Protein 6HNM (pdb70)

Foldseek 3Di:
DLQVLVQQCQVCLQVVPVVSLPVAADQAAWEQEAQVLADPVRGGRRTDGSVSVVVSSVVVCVQFVFKGKAWDDWDDDPQKIKTWIWIWHAHPNFTFIKIKIKMFGGDPNHTRYMYIDIPVVRRVVRVD/DLLQVLVVQCQVCLQVVPPVSLPVAADQAAWEQEAQVLADDVGHGRRTDGSVSVVVSSVVVCVQFVNWGKDWDDWDDDPQKIKTKIWIWGDRVNQIFIKIKIKMFGGDPNHTRYMYMDIPVVRRVVSVD

Sequence (257 aa):
QPSDTIAGLYEAFNSGDLETLRELIAPDAVIHLPGTAGDAEHPPGTPRDREGWLGVWQFTQAFFPDMTATVQDIVQTGDLVATRCVARGTHSGRPFEMTMLNMSRVRDGRIVEHWTISDNVTMLAQLGHQPSDTIAGLYEAFNSGDLETLRELIAPDAVIHLPGTAGDAEHPPGTPRDREGWLGVWQFTQAFFPDMTATVQDIVQTGDLVATRCVARGTHSGRPFEMTMLNMSRVRDGRIVEHWTISDNVTMLAQLG

B-factor: mean 57.28, std 14.54, range [35.57, 117.28]

Structure (mmCIF, N/CA/C/O backbone):
data_6HNM
#
_entry.id   6HNM
#
_cell.length_a   152.686
_cell.length_b   152.686
_cell.length_c   152.686
_cell.angle_alpha   90.00
_cell.angle_beta   90.00
_cell.angle_gamma   90.00
#
_symmetry.space_group_name_H-M   'F 2 3'
#
loop_
_entity.id
_entity.type
_entity.pdbx_description
1 polymer 'putative polyketide cyclase IdmH'
2 water water
#
loop_
_atom_site.group_PDB
_atom_site.id
_atom_site.type_symbol
_atom_site.label_atom_id
_atom_site.label_alt_id
_atom_site.label_comp_id
_atom_site.label_asym_id
_atom_site.label_entity_id
_atom_site.label_seq_id
_atom_site.pdbx_PDB_ins_code
_atom_site.Cartn_x
_atom_site.Cartn_y
_atom_site.Cartn_z
_atom_site.occupancy
_atom_site.B_iso_or_equiv
_atom_site.auth_seq_id
_atom_site.auth_comp_id
_atom_site.auth_asym_id
_atom_site.auth_atom_id
_atom_site.pdbx_PDB_model_num
ATOM 1 N N . GLN A 1 7 ? 5.822 56.571 -3.219 1.00 72.70 7 GLN A N 1
ATOM 2 C CA . GLN A 1 7 ? 5.491 56.191 -1.805 1.00 73.40 7 GLN A CA 1
ATOM 3 C C . GLN A 1 7 ? 6.528 55.236 -1.166 1.00 69.91 7 GLN A C 1
ATOM 4 O O . GLN A 1 7 ? 7.240 54.509 -1.877 1.00 73.03 7 GLN A O 1
ATOM 6 N N . PRO A 1 8 ? 6.603 55.212 0.183 1.00 69.88 8 PRO A N 1
ATOM 7 C CA . PRO A 1 8 ? 7.547 54.291 0.834 1.00 67.66 8 PRO A CA 1
ATOM 8 C C . PRO A 1 8 ? 7.346 52.829 0.425 1.00 60.64 8 PRO A C 1
ATOM 9 O O . PRO A 1 8 ? 8.316 52.134 0.189 1.00 61.50 8 PRO A O 1
ATOM 13 N N . SER A 1 9 ? 6.092 52.395 0.326 1.00 65.40 9 SER A N 1
ATOM 14 C CA . SER A 1 9 ? 5.745 51.071 -0.214 1.00 66.45 9 SER A CA 1
ATOM 15 C C . SER A 1 9 ? 6.334 50.783 -1.582 1.00 64.43 9 SER A C 1
ATOM 16 O O . SER A 1 9 ? 6.765 49.659 -1.833 1.00 60.92 9 SER A O 1
ATOM 19 N N . ASP A 1 10 ? 6.337 51.789 -2.460 1.00 67.16 10 ASP A N 1
ATOM 20 C CA . ASP A 1 10 ? 6.932 51.646 -3.800 1.00 69.52 10 ASP A CA 1
ATOM 21 C C . ASP A 1 10 ? 8.447 51.463 -3.728 1.00 63.48 10 ASP A C 1
ATOM 22 O O . ASP A 1 10 ? 9.008 50.657 -4.467 1.00 66.40 10 ASP A O 1
ATOM 27 N N . THR A 1 11 ? 9.098 52.212 -2.838 1.00 64.04 11 THR A N 1
ATOM 28 C CA . THR A 1 11 ? 10.539 52.089 -2.635 1.00 63.14 11 THR A CA 1
ATOM 29 C C . THR A 1 11 ? 10.934 50.652 -2.262 1.00 58.56 11 THR A C 1
ATOM 30 O O . THR A 1 11 ? 11.892 50.102 -2.817 1.00 53.88 11 THR A O 1
ATOM 34 N N . ILE A 1 12 ? 10.174 50.055 -1.343 1.00 56.95 12 ILE A N 1
ATOM 35 C CA . ILE A 1 12 ? 10.496 48.730 -0.827 1.00 57.75 12 ILE A CA 1
ATOM 36 C C . ILE A 1 12 ? 10.199 47.661 -1.874 1.00 57.14 12 ILE A C 1
ATOM 37 O O . ILE A 1 12 ? 10.976 46.715 -2.029 1.00 56.95 12 ILE A O 1
ATOM 42 N N . ALA A 1 13 ? 9.100 47.823 -2.607 1.00 60.26 13 ALA A N 1
ATOM 43 C CA . ALA A 1 13 ? 8.802 46.935 -3.739 1.00 56.48 13 ALA A CA 1
ATOM 44 C C . ALA A 1 13 ? 9.923 46.998 -4.770 1.00 53.30 13 ALA A C 1
ATOM 45 O O . ALA A 1 13 ? 10.399 45.964 -5.236 1.00 51.97 13 ALA A O 1
ATOM 47 N N . GLY A 1 14 ? 10.360 48.218 -5.090 1.00 56.27 14 GLY A N 1
ATOM 48 C CA . GLY A 1 14 ? 11.517 48.431 -5.965 1.00 58.55 14 GLY A CA 1
ATOM 49 C C . GLY A 1 14 ? 12.809 47.779 -5.496 1.00 60.28 14 GLY A C 1
ATOM 50 O O . GLY A 1 14 ? 13.588 47.284 -6.305 1.00 58.51 14 GLY A O 1
ATOM 51 N N . LEU A 1 15 ? 13.042 47.792 -4.183 1.00 62.23 15 LEU A N 1
ATOM 52 C CA . LEU A 1 15 ? 14.243 47.185 -3.587 1.00 56.87 15 LEU A CA 1
ATOM 53 C C . LEU A 1 15 ? 14.341 45.694 -3.851 1.00 54.21 15 LEU A C 1
ATOM 54 O O . LEU A 1 15 ? 15.390 45.195 -4.266 1.00 51.56 15 LEU A O 1
ATOM 59 N N . TYR A 1 16 ? 13.261 44.973 -3.567 1.00 54.93 16 TYR A N 1
ATOM 60 C CA . TYR A 1 16 ? 13.273 43.517 -3.726 1.00 56.50 16 TYR A CA 1
ATOM 61 C C . TYR A 1 16 ? 13.336 43.100 -5.189 1.00 57.47 16 TYR A C 1
ATOM 62 O O . TYR A 1 16 ? 14.020 42.125 -5.512 1.00 57.67 16 TYR A O 1
ATOM 71 N N . GLU A 1 17 ? 12.702 43.867 -6.073 1.00 55.89 17 GLU A N 1
ATOM 72 C CA . GLU A 1 17 ? 12.865 43.663 -7.524 1.00 59.29 17 GLU A CA 1
ATOM 73 C C . GLU A 1 17 ? 14.318 43.866 -7.946 1.00 54.29 17 GLU A C 1
ATOM 74 O O . GLU A 1 17 ? 14.863 43.077 -8.724 1.00 54.43 17 GLU A O 1
ATOM 76 N N . ALA A 1 18 ? 14.946 44.915 -7.415 1.00 54.55 18 ALA A N 1
ATOM 77 C CA . ALA A 1 18 ? 16.341 45.220 -7.746 1.00 54.42 18 ALA A CA 1
ATOM 78 C C . ALA A 1 18 ? 17.314 44.149 -7.236 1.00 54.17 18 ALA A C 1
ATOM 79 O O . ALA A 1 18 ? 18.271 43.803 -7.936 1.00 50.70 18 ALA A O 1
ATOM 81 N N . PHE A 1 19 ? 17.079 43.642 -6.022 1.00 54.41 19 PHE A N 1
ATOM 82 C CA . PHE A 1 19 ? 17.831 42.477 -5.509 1.00 55.37 19 PHE A CA 1
ATOM 83 C C . PHE A 1 19 ? 17.650 41.252 -6.413 1.00 53.38 19 PHE A C 1
ATOM 84 O O . PHE A 1 19 ? 18.637 40.593 -6.750 1.00 56.53 19 PHE A O 1
ATOM 92 N N . ASN A 1 20 ? 16.404 40.934 -6.783 1.00 55.71 20 ASN A N 1
ATOM 93 C CA . ASN A 1 20 ? 16.129 39.783 -7.674 1.00 57.02 20 ASN A CA 1
ATOM 94 C C . ASN A 1 20 ? 16.835 39.894 -9.017 1.00 56.78 20 ASN A C 1
ATOM 95 O O . ASN A 1 20 ? 17.406 38.913 -9.487 1.00 58.20 20 ASN A O 1
ATOM 100 N N . SER A 1 21 ? 16.825 41.089 -9.606 1.00 59.66 21 SER A N 1
ATOM 101 C CA . SER A 1 21 ? 17.466 41.305 -10.915 1.00 63.61 21 SER A CA 1
ATOM 102 C C . SER A 1 21 ? 18.984 41.495 -10.844 1.00 63.36 21 SER A C 1
ATOM 103 O O . SER A 1 21 ? 19.636 41.526 -11.883 1.00 64.41 21 SER A O 1
ATOM 106 N N . GLY A 1 22 ? 19.546 41.642 -9.642 1.00 61.86 22 GLY A N 1
ATOM 107 C CA . GLY A 1 22 ? 20.976 41.914 -9.500 1.00 59.13 22 GLY A CA 1
ATOM 108 C C . GLY A 1 22 ? 21.338 43.321 -9.943 1.00 58.36 22 GLY A C 1
ATOM 109 O O . GLY A 1 22 ? 22.440 43.553 -10.422 1.00 61.76 22 GLY A O 1
ATOM 110 N N . ASP A 1 23 ? 20.413 44.259 -9.759 1.00 58.50 23 ASP A N 1
ATOM 111 C CA . ASP A 1 23 ? 20.536 45.613 -10.299 1.00 57.79 23 ASP A CA 1
ATOM 112 C C . ASP A 1 23 ? 21.168 46.532 -9.247 1.00 57.43 23 ASP A C 1
ATOM 113 O O . ASP A 1 23 ? 20.467 47.202 -8.477 1.00 53.50 23 ASP A O 1
ATOM 118 N N . LEU A 1 24 ? 22.497 46.540 -9.230 1.00 61.77 24 LEU A N 1
ATOM 119 C CA . LEU A 1 24 ? 23.294 47.349 -8.295 1.00 63.96 24 LEU A CA 1
ATOM 120 C C . LEU A 1 24 ? 23.040 48.844 -8.380 1.00 63.37 24 LEU A C 1
ATOM 121 O O . LEU A 1 24 ? 22.998 49.523 -7.353 1.00 63.16 24 LEU A O 1
ATOM 126 N N . GLU A 1 25 ? 22.883 49.353 -9.593 1.00 59.18 25 GLU A N 1
ATOM 127 C CA . GLU A 1 25 ? 22.632 50.779 -9.795 1.00 58.79 25 GLU A CA 1
ATOM 128 C C . GLU A 1 25 ? 21.364 51.219 -9.074 1.00 55.32 25 GLU A C 1
ATOM 129 O O . GLU A 1 25 ? 21.362 52.226 -8.375 1.00 58.48 25 GLU A O 1
ATOM 131 N N . THR A 1 26 ? 20.295 50.450 -9.236 1.00 54.21 26 THR A N 1
ATOM 132 C CA . THR A 1 26 ? 19.016 50.752 -8.596 1.00 54.09 26 THR A CA 1
ATOM 133 C C . THR A 1 26 ? 19.087 50.547 -7.083 1.00 52.63 26 THR A C 1
ATOM 134 O O . THR A 1 26 ? 18.535 51.337 -6.328 1.00 52.71 26 THR A O 1
ATOM 138 N N . LEU A 1 27 ? 19.778 49.501 -6.649 1.00 53.25 27 LEU A N 1
ATOM 139 C CA . LEU A 1 27 ? 20.015 49.275 -5.223 1.00 52.25 27 LEU A CA 1
ATOM 140 C C . LEU A 1 27 ? 20.690 50.498 -4.577 1.00 48.67 27 LEU A C 1
ATOM 141 O O . LEU A 1 27 ? 20.246 50.971 -3.544 1.00 48.78 27 LEU A O 1
ATOM 146 N N . ARG A 1 28 ? 21.725 51.025 -5.220 1.00 49.30 28 ARG A N 1
ATOM 147 C CA . ARG A 1 28 ? 22.438 52.199 -4.711 1.00 49.12 28 ARG A CA 1
ATOM 148 C C . ARG A 1 28 ? 21.647 53.498 -4.787 1.00 54.12 28 ARG A C 1
ATOM 149 O O . ARG A 1 28 ? 21.882 54.404 -3.982 1.00 58.15 28 ARG A O 1
ATOM 157 N N . GLU A 1 29 ? 20.695 53.575 -5.717 1.00 53.07 29 GLU A N 1
ATOM 158 C CA . GLU A 1 29 ? 19.712 54.659 -5.720 1.00 53.78 29 GLU A CA 1
ATOM 159 C C . GLU A 1 29 ? 18.713 54.551 -4.571 1.00 50.22 29 GLU A C 1
ATOM 160 O O . GLU A 1 29 ? 18.380 55.552 -3.932 1.00 54.11 29 GLU A O 1
ATOM 166 N N . LEU A 1 30 ? 18.230 53.342 -4.306 1.00 50.00 30 LEU A N 1
ATOM 167 C CA . LEU A 1 30 ? 17.161 53.133 -3.322 1.00 49.77 30 LEU A CA 1
ATOM 168 C C . LEU A 1 30 ? 17.625 53.059 -1.860 1.00 48.49 30 LEU A C 1
ATOM 169 O O . LEU A 1 30 ? 16.799 53.192 -0.950 1.00 51.32 30 LEU A O 1
ATOM 174 N N . ILE A 1 31 ? 18.915 52.809 -1.634 1.00 48.12 31 ILE A N 1
ATOM 175 C CA . ILE A 1 31 ? 19.473 52.717 -0.273 1.00 46.29 31 ILE A CA 1
ATOM 176 C C . ILE A 1 31 ? 20.483 53.838 -0.087 1.00 44.88 31 ILE A C 1
ATOM 177 O O . ILE A 1 31 ? 21.424 53.956 -0.874 1.00 47.17 31 ILE A O 1
ATOM 182 N N . ALA A 1 32 ? 20.296 54.665 0.945 1.00 47.44 32 ALA A N 1
ATOM 183 C CA . ALA A 1 32 ? 21.280 55.713 1.253 1.00 47.46 32 ALA A CA 1
ATOM 184 C C . ALA A 1 32 ? 22.604 55.058 1.666 1.00 47.47 32 ALA A C 1
ATOM 185 O O . ALA A 1 32 ? 22.586 54.031 2.348 1.00 46.95 32 ALA A O 1
ATOM 187 N N . PRO A 1 33 ? 23.753 55.643 1.256 1.00 47.48 33 PRO A N 1
ATOM 188 C CA . PRO A 1 33 ? 25.059 55.071 1.626 1.00 46.07 33 PRO A CA 1
ATOM 189 C C . PRO A 1 33 ? 25.258 54.892 3.135 1.00 45.87 33 PRO A C 1
ATOM 190 O O . PRO A 1 33 ? 25.918 53.943 3.559 1.00 46.75 33 PRO A O 1
ATOM 194 N N . ASP A 1 34 ? 24.704 55.814 3.916 1.00 45.56 34 ASP A N 1
ATOM 195 C CA . ASP A 1 34 ? 24.814 55.797 5.379 1.00 45.10 34 ASP A CA 1
ATOM 196 C C . ASP A 1 34 ? 23.608 55.153 6.065 1.00 42.59 34 ASP A C 1
ATOM 197 O O . ASP A 1 34 ? 23.411 55.340 7.261 1.00 42.40 34 ASP A O 1
ATOM 202 N N . ALA A 1 35 ? 22.795 54.393 5.324 1.00 42.12 35 ALA A N 1
ATOM 203 C CA . ALA A 1 35 ? 21.663 53.714 5.918 1.00 42.83 35 ALA A CA 1
ATOM 204 C C . ALA A 1 35 ? 22.143 52.802 7.054 1.00 39.59 35 ALA A C 1
ATOM 205 O O . ALA A 1 35 ? 23.256 52.285 6.997 1.00 40.77 35 ALA A O 1
ATOM 207 N N . VAL A 1 36 ? 21.317 52.638 8.081 1.00 36.64 36 VAL A N 1
ATOM 208 C CA . VAL A 1 36 ? 21.643 51.771 9.210 1.00 38.86 36 VAL A CA 1
ATOM 209 C C . VAL A 1 36 ? 20.985 50.398 8.998 1.00 37.03 36 VAL A C 1
ATOM 210 O O . VAL A 1 36 ? 19.766 50.267 9.114 1.00 37.86 36 VAL A O 1
ATOM 214 N N . ILE A 1 37 ? 21.791 49.384 8.684 1.00 36.71 37 ILE A N 1
ATOM 215 C CA . ILE A 1 37 ? 21.270 48.072 8.317 1.00 37.56 37 ILE A CA 1
ATOM 216 C C . ILE A 1 37 ? 21.503 47.072 9.446 1.00 40.16 37 ILE A C 1
ATOM 217 O O . ILE A 1 37 ? 22.649 46.706 9.747 1.00 41.36 37 ILE A O 1
ATOM 222 N N . HIS A 1 38 ? 20.412 46.624 10.054 1.00 40.12 38 HIS A N 1
ATOM 223 C CA . HIS A 1 38 ? 20.458 45.664 11.145 1.00 41.02 38 HIS A CA 1
ATOM 224 C C . HIS A 1 38 ? 20.263 44.259 10.572 1.00 41.13 38 HIS A C 1
ATOM 225 O O . HIS A 1 38 ? 19.141 43.842 10.277 1.00 40.43 38 HIS A O 1
ATOM 232 N N . LEU A 1 39 ? 21.378 43.557 10.384 1.00 40.41 39 LEU A N 1
ATOM 233 C CA . LEU A 1 39 ? 21.383 42.227 9.852 1.00 40.94 39 LEU A CA 1
ATOM 234 C C . LEU A 1 39 ? 21.393 41.250 11.017 1.00 42.49 39 LEU A C 1
ATOM 235 O O . LEU A 1 39 ? 21.864 41.587 12.106 1.00 40.10 39 LEU A O 1
ATOM 240 N N . PRO A 1 40 ? 20.862 40.038 10.796 1.00 42.36 40 PRO A N 1
ATOM 241 C CA . PRO A 1 40 ? 20.844 39.055 11.871 1.00 45.46 40 PRO A CA 1
ATOM 242 C C . PRO A 1 40 ? 22.226 38.490 12.187 1.00 45.36 40 PRO A C 1
ATOM 243 O O . PRO A 1 40 ? 23.155 38.625 11.379 1.00 44.44 40 PRO A O 1
ATOM 247 N N . GLY A 1 41 ? 22.339 37.843 13.347 1.00 50.83 41 GLY A N 1
ATOM 248 C CA . GLY A 1 41 ? 23.611 37.314 13.855 1.00 53.53 41 GLY A CA 1
ATOM 249 C C . GLY A 1 41 ? 24.308 36.335 12.924 1.00 56.32 41 GLY A C 1
ATOM 250 O O . GLY A 1 41 ? 25.540 36.268 12.934 1.00 52.06 41 GLY A O 1
ATOM 251 N N . THR A 1 42 ? 23.531 35.609 12.104 1.00 59.54 42 THR A N 1
ATOM 252 C CA . THR A 1 42 ? 24.088 34.731 11.067 1.00 64.03 42 THR A CA 1
ATOM 253 C C . THR A 1 42 ? 25.005 35.487 10.085 1.00 66.80 42 THR A C 1
ATOM 254 O O . THR A 1 42 ? 25.980 34.920 9.591 1.00 73.01 42 THR A O 1
ATOM 258 N N . ALA A 1 43 ? 24.681 36.756 9.811 1.00 63.53 43 ALA A N 1
ATOM 259 C CA . ALA A 1 43 ? 25.495 37.624 8.948 1.00 62.79 43 ALA A CA 1
ATOM 260 C C . ALA A 1 43 ? 26.730 38.226 9.635 1.00 60.89 43 ALA A C 1
ATOM 261 O O . ALA A 1 43 ? 27.541 38.872 8.980 1.00 60.98 43 ALA A O 1
ATOM 263 N N . GLY A 1 44 ? 26.867 38.045 10.945 1.00 61.13 44 GLY A N 1
ATOM 264 C CA . GLY A 1 44 ? 28.057 38.486 11.661 1.00 62.60 44 GLY A CA 1
ATOM 265 C C . GLY A 1 44 ? 29.277 37.686 11.243 1.00 64.87 44 GLY A C 1
ATOM 266 O O . GLY A 1 44 ? 29.166 36.532 10.808 1.00 67.08 44 GLY A O 1
ATOM 267 N N . ASP A 1 45 ? 30.447 38.302 11.368 1.00 64.45 45 ASP A N 1
ATOM 268 C CA . ASP A 1 45 ? 31.721 37.590 11.147 1.00 62.62 45 ASP A CA 1
ATOM 269 C C . ASP A 1 45 ? 32.823 38.099 12.076 1.00 59.60 45 ASP A C 1
ATOM 270 O O . ASP A 1 45 ? 32.532 38.826 13.042 1.00 56.14 45 ASP A O 1
ATOM 275 N N . ALA A 1 46 ? 34.069 37.708 11.803 1.00 63.91 46 ALA A N 1
ATOM 276 C CA . ALA A 1 46 ? 35.226 38.103 12.627 1.00 68.35 46 ALA A CA 1
ATOM 277 C C . ALA A 1 46 ? 35.374 39.623 12.784 1.00 66.50 46 ALA A C 1
ATOM 278 O O . ALA A 1 46 ? 35.631 40.111 13.884 1.00 67.27 46 ALA A O 1
ATOM 280 N N . GLU A 1 47 ? 35.177 40.355 11.688 1.00 61.56 47 GLU A N 1
ATOM 281 C CA . GLU A 1 47 ? 35.343 41.812 11.662 1.00 63.24 47 GLU A CA 1
ATOM 282 C C . GLU A 1 47 ? 34.073 42.596 12.048 1.00 59.59 47 GLU A C 1
ATOM 283 O O . GLU A 1 47 ? 34.173 43.736 12.484 1.00 56.51 47 GLU A O 1
ATOM 289 N N . HIS A 1 48 ? 32.893 42.004 11.865 1.00 56.33 48 HIS A N 1
ATOM 290 C CA . HIS A 1 48 ? 31.614 42.638 12.251 1.00 58.28 48 HIS A CA 1
ATOM 291 C C . HIS A 1 48 ? 30.817 41.702 13.172 1.0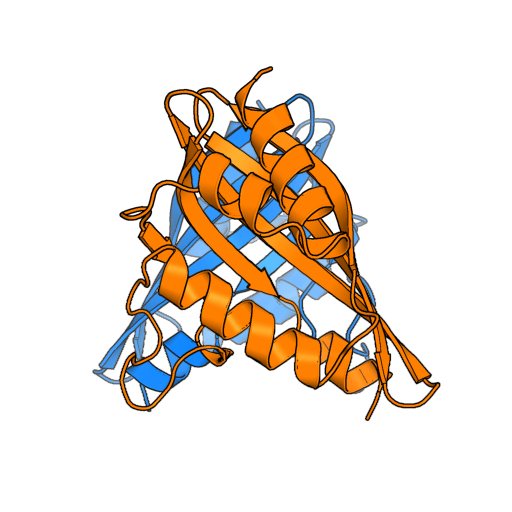0 56.68 48 HIS A C 1
ATOM 292 O O . HIS A 1 48 ? 30.118 40.815 12.674 1.00 57.88 48 HIS A O 1
ATOM 299 N N . PRO A 1 49 ? 30.941 41.883 14.504 1.00 60.90 49 PRO A N 1
ATOM 300 C CA . PRO A 1 49 ? 30.280 40.939 15.416 1.00 63.46 49 PRO A CA 1
ATOM 301 C C . PRO A 1 49 ? 28.755 41.046 15.351 1.00 64.80 49 PRO A C 1
ATOM 302 O O . PRO A 1 49 ? 28.248 42.148 15.143 1.00 59.86 49 PRO A O 1
ATOM 306 N N . PRO A 1 50 ? 28.033 39.915 15.537 1.00 65.68 50 PRO A N 1
ATOM 307 C CA . PRO A 1 50 ? 26.563 39.894 15.626 1.00 64.31 50 PRO A CA 1
ATOM 308 C C . PRO A 1 50 ? 25.976 41.032 16.465 1.00 60.79 50 PRO A C 1
ATOM 309 O O . PRO A 1 50 ? 26.469 41.313 17.561 1.00 57.52 50 PRO A O 1
ATOM 313 N N . GLY A 1 51 ? 24.951 41.698 15.932 1.00 58.45 51 GLY A N 1
ATOM 314 C CA . GLY A 1 51 ? 24.348 42.856 16.589 1.00 56.46 51 GLY A CA 1
ATOM 315 C C . GLY A 1 51 ? 24.886 44.206 16.144 1.00 55.37 51 GLY A C 1
ATOM 316 O O . GLY A 1 51 ? 24.224 45.218 16.353 1.00 59.87 51 GLY A O 1
ATOM 317 N N . THR A 1 52 ? 26.072 44.235 15.531 1.00 51.32 52 THR A N 1
ATOM 318 C CA . THR A 1 52 ? 26.666 45.475 15.017 1.00 51.46 52 THR A CA 1
ATOM 319 C C . THR A 1 52 ? 25.970 45.872 13.711 1.00 44.53 52 THR A C 1
ATOM 320 O O . THR A 1 52 ? 25.988 45.094 12.767 1.00 42.94 52 THR A O 1
ATOM 324 N N . PRO A 1 53 ? 25.381 47.085 13.637 1.00 45.80 53 PRO A N 1
ATOM 325 C CA . PRO A 1 53 ? 24.778 47.517 12.364 1.00 43.89 53 PRO A CA 1
ATOM 326 C C . PRO A 1 53 ? 25.803 47.625 11.235 1.00 42.00 53 PRO A C 1
ATOM 327 O O . PRO A 1 53 ? 26.982 47.829 11.487 1.00 39.70 53 PRO A O 1
ATOM 331 N N . ARG A 1 54 ? 25.346 47.465 10.004 1.00 42.56 54 ARG A N 1
ATOM 332 C CA . ARG A 1 54 ? 26.174 47.726 8.824 1.00 42.10 54 ARG A CA 1
ATOM 333 C C . ARG A 1 54 ? 25.666 48.992 8.120 1.00 40.21 54 ARG A C 1
ATOM 334 O O . ARG A 1 54 ? 24.599 49.508 8.444 1.00 41.17 54 ARG A O 1
ATOM 342 N N . ASP A 1 55 ? 26.458 49.478 7.176 1.00 39.63 55 ASP A N 1
ATOM 343 C CA . ASP A 1 55 ? 26.023 50.494 6.216 1.00 40.18 55 ASP A CA 1
ATOM 344 C C . ASP A 1 55 ? 25.602 49.795 4.908 1.00 41.07 55 ASP A C 1
ATOM 345 O O . ASP A 1 55 ? 25.643 48.565 4.811 1.00 36.14 55 ASP A O 1
ATOM 350 N N . ARG A 1 56 ? 25.187 50.570 3.914 1.00 41.55 56 ARG A N 1
ATOM 351 C CA . ARG A 1 56 ? 24.706 50.001 2.647 1.00 40.55 56 ARG A CA 1
ATOM 352 C C . ARG A 1 56 ? 25.683 49.037 2.006 1.00 39.39 56 ARG A C 1
ATOM 353 O O . ARG A 1 56 ? 25.316 47.907 1.661 1.00 39.15 56 ARG A O 1
ATOM 361 N N . GLU A 1 57 ? 26.916 49.486 1.815 1.00 38.20 57 GLU A N 1
ATOM 362 C CA . GLU A 1 57 ? 27.895 48.673 1.112 1.00 40.90 57 GLU A CA 1
ATOM 363 C C . GLU A 1 57 ? 28.257 47.408 1.881 1.00 41.35 57 GLU A C 1
ATOM 364 O O . GLU A 1 57 ? 28.597 46.396 1.263 1.00 40.63 57 GLU A O 1
ATOM 370 N N . GLY A 1 58 ? 28.155 47.451 3.210 1.00 41.98 58 GLY A N 1
ATOM 371 C CA . GLY A 1 58 ? 28.325 46.249 4.033 1.00 42.79 58 GLY A CA 1
ATOM 372 C C . GLY A 1 58 ? 27.188 45.268 3.792 1.00 40.54 58 GLY A C 1
ATOM 373 O O . GLY A 1 58 ? 27.412 44.067 3.612 1.00 42.82 58 GLY A O 1
ATOM 374 N N . TRP A 1 59 ? 25.966 45.792 3.760 1.00 41.03 59 TRP A N 1
ATOM 375 C CA . TRP A 1 59 ? 24.789 44.985 3.427 1.00 41.36 59 TRP A CA 1
ATOM 376 C C . TRP A 1 59 ? 24.893 44.382 2.029 1.00 43.36 59 TRP A C 1
ATOM 377 O O . TRP A 1 59 ? 24.709 43.172 1.860 1.00 44.43 59 TRP A O 1
ATOM 388 N N . LEU A 1 60 ? 25.211 45.207 1.035 1.00 45.14 60 LEU A N 1
ATOM 389 C CA . LEU A 1 60 ? 25.343 44.714 -0.334 1.00 45.31 60 LEU A CA 1
ATOM 390 C C . LEU A 1 60 ? 26.458 43.683 -0.472 1.00 45.69 60 LEU A C 1
ATOM 391 O O . LEU A 1 60 ? 26.320 42.764 -1.271 1.00 47.14 60 LEU A O 1
ATOM 396 N N . GLY A 1 61 ? 27.522 43.802 0.324 1.00 46.01 61 GLY A N 1
ATOM 397 C CA . GLY A 1 61 ? 28.561 42.760 0.407 1.00 44.80 61 GLY A CA 1
ATOM 398 C C . GLY A 1 61 ? 28.069 41.392 0.906 1.00 44.67 61 GLY A C 1
ATOM 399 O O . GLY A 1 61 ? 28.427 40.332 0.350 1.00 44.96 61 GLY A O 1
ATOM 400 N N . VAL A 1 62 ? 27.239 41.412 1.944 1.00 44.69 62 VAL A N 1
ATOM 401 C CA . VAL A 1 62 ? 26.651 40.180 2.481 1.00 45.16 62 VAL A CA 1
ATOM 402 C C . VAL A 1 62 ? 25.654 39.583 1.471 1.00 48.42 62 VAL A C 1
ATOM 403 O O . VAL A 1 62 ? 25.588 38.362 1.269 1.00 47.13 62 VAL A O 1
ATOM 407 N N . TRP A 1 63 ? 24.874 40.454 0.844 1.00 50.14 63 TRP A N 1
ATOM 408 C CA . TRP A 1 63 ? 23.928 40.017 -0.165 1.00 51.62 63 TRP A CA 1
ATOM 409 C C . TRP A 1 63 ? 24.631 39.383 -1.358 1.00 50.67 63 TRP A C 1
ATOM 410 O O . TRP A 1 63 ? 24.171 38.378 -1.849 1.00 55.79 63 TRP A O 1
ATOM 421 N N . GLN A 1 64 ? 25.727 39.948 -1.838 1.00 52.46 64 GLN A N 1
ATOM 422 C CA . GLN A 1 64 ? 26.469 39.348 -2.966 1.00 55.26 64 GLN A CA 1
ATOM 423 C C . GLN A 1 64 ? 26.977 37.953 -2.653 1.00 55.38 64 GLN A C 1
ATOM 424 O O . GLN A 1 64 ? 26.905 37.079 -3.528 1.00 58.94 64 GLN A O 1
ATOM 430 N N . PHE A 1 65 ? 27.448 37.720 -1.424 1.00 52.40 65 PHE A N 1
ATOM 431 C CA . PHE A 1 65 ? 27.821 36.372 -1.027 1.00 50.67 65 PHE A CA 1
ATOM 432 C C . PHE A 1 65 ? 26.631 35.408 -1.087 1.00 50.89 65 PHE A C 1
ATOM 433 O O . PHE A 1 65 ? 26.745 34.306 -1.628 1.00 49.42 65 PHE A O 1
ATOM 441 N N . THR A 1 66 ? 25.506 35.836 -0.528 1.00 50.21 66 THR A N 1
ATOM 442 C CA . THR A 1 66 ? 24.268 35.060 -0.523 1.00 54.38 66 THR A CA 1
ATOM 443 C C . THR A 1 66 ? 23.746 34.756 -1.928 1.00 56.84 66 THR A C 1
ATOM 444 O O . THR A 1 66 ? 23.294 33.644 -2.176 1.00 59.95 66 THR A O 1
ATOM 448 N N . GLN A 1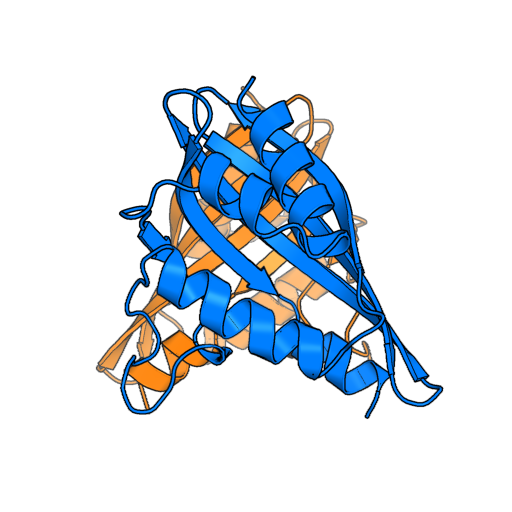 67 ? 23.817 35.726 -2.832 1.00 55.79 67 GLN A N 1
ATOM 449 C CA . GLN A 1 67 ? 23.415 35.532 -4.225 1.00 57.28 67 GLN A CA 1
ATOM 450 C C . GLN A 1 67 ? 24.313 34.482 -4.921 1.00 54.68 67 GLN A C 1
ATOM 451 O O . GLN A 1 67 ? 23.868 33.602 -5.652 1.00 52.05 67 GLN A O 1
ATOM 453 N N . ALA A 1 68 ? 25.608 34.611 -4.694 1.00 52.81 68 ALA A N 1
ATOM 454 C CA . ALA A 1 68 ? 26.604 33.698 -5.260 1.00 54.03 68 ALA A CA 1
ATOM 455 C C . ALA A 1 68 ? 26.425 32.275 -4.725 1.00 54.79 68 ALA A C 1
ATOM 456 O O . ALA A 1 68 ? 26.687 31.324 -5.443 1.00 55.66 68 ALA A O 1
ATOM 458 N N . PHE A 1 69 ? 25.990 32.136 -3.473 1.00 52.90 69 PHE A N 1
ATOM 459 C CA . PHE A 1 69 ? 25.718 30.843 -2.878 1.00 57.21 69 PHE A CA 1
ATOM 460 C C . PHE A 1 69 ? 24.404 30.210 -3.360 1.00 57.54 69 PHE A C 1
ATOM 461 O O . PHE A 1 69 ? 24.360 28.996 -3.552 1.00 57.76 69 PHE A O 1
ATOM 469 N N . PHE A 1 70 ? 23.358 31.015 -3.549 1.00 56.89 70 PHE A N 1
ATOM 470 C CA . PHE A 1 70 ? 22.060 30.519 -4.025 1.00 55.46 70 PHE A CA 1
ATOM 471 C C . PHE A 1 70 ? 21.672 31.285 -5.283 1.00 52.85 70 PHE A C 1
ATOM 472 O O . PHE A 1 70 ? 20.769 32.114 -5.259 1.00 49.85 70 PHE A O 1
ATOM 480 N N . PRO A 1 71 ? 22.345 30.996 -6.405 1.00 58.53 71 PRO A N 1
ATOM 481 C CA . PRO A 1 71 ? 22.166 31.814 -7.615 1.00 61.81 71 PRO A CA 1
ATOM 482 C C . PRO A 1 71 ? 20.750 31.871 -8.204 1.00 62.24 71 PRO A C 1
ATOM 483 O O . PRO A 1 71 ? 20.451 32.851 -8.903 1.00 61.92 71 PRO A O 1
ATOM 487 N N . ASP A 1 72 ? 19.903 30.866 -7.932 1.00 59.72 72 ASP A N 1
ATOM 488 C CA . ASP A 1 72 ? 18.514 30.933 -8.406 1.00 67.07 72 ASP A CA 1
ATOM 489 C C . ASP A 1 72 ? 17.481 31.416 -7.368 1.00 66.64 72 ASP A C 1
ATOM 490 O O . ASP A 1 72 ? 16.274 31.408 -7.645 1.00 67.92 72 ASP A O 1
ATOM 495 N N . MET A 1 73 ? 17.947 31.865 -6.203 1.00 59.89 73 MET A N 1
ATOM 496 C CA . MET A 1 73 ? 17.031 32.344 -5.174 1.00 56.58 73 MET A CA 1
ATOM 497 C C . MET A 1 73 ? 16.383 33.646 -5.614 1.00 53.37 73 MET A C 1
ATOM 498 O O . MET A 1 73 ? 17.062 34.562 -6.099 1.00 49.07 73 MET A O 1
ATOM 503 N N . THR A 1 74 ? 15.069 33.727 -5.408 1.00 47.60 74 THR A N 1
ATOM 504 C CA . THR A 1 74 ? 14.332 34.982 -5.553 1.00 51.52 74 THR A CA 1
ATOM 505 C C . THR A 1 74 ? 13.545 35.262 -4.285 1.00 49.37 74 THR A C 1
ATOM 506 O O . THR A 1 74 ? 13.159 34.338 -3.568 1.00 50.40 74 THR A O 1
ATOM 510 N N . ALA A 1 75 ? 13.344 36.542 -4.005 1.00 49.23 75 ALA A N 1
ATOM 511 C CA . ALA A 1 75 ? 12.543 36.976 -2.853 1.00 50.98 75 ALA A CA 1
ATOM 512 C C . ALA A 1 75 ? 11.304 37.672 -3.386 1.00 52.41 75 ALA A C 1
ATOM 513 O O . ALA A 1 75 ? 11.411 38.614 -4.172 1.00 55.36 75 ALA A O 1
ATOM 515 N N . THR A 1 76 ? 10.131 37.206 -2.979 1.00 49.32 76 THR A N 1
ATOM 516 C CA . THR A 1 76 ? 8.871 37.784 -3.431 1.00 48.87 76 THR A CA 1
ATOM 517 C C . THR A 1 76 ? 8.138 38.400 -2.249 1.00 46.81 76 THR A C 1
ATOM 518 O O . THR A 1 76 ? 7.912 37.724 -1.248 1.00 49.23 76 THR A O 1
ATOM 522 N N . VAL A 1 77 ? 7.741 39.662 -2.377 1.00 43.41 77 VAL A N 1
ATOM 523 C CA . VAL A 1 77 ? 6.973 40.335 -1.339 1.00 44.24 77 VAL A CA 1
ATOM 524 C C . VAL A 1 77 ? 5.544 39.781 -1.326 1.00 45.80 77 VAL A C 1
ATOM 525 O O . VAL A 1 77 ? 4.839 39.885 -2.321 1.00 45.44 77 VAL A O 1
ATOM 529 N N . GLN A 1 78 ? 5.134 39.196 -0.195 1.00 44.37 78 GLN A N 1
ATOM 530 C CA . GLN A 1 78 ? 3.813 38.585 -0.046 1.00 48.52 78 GLN A CA 1
ATOM 531 C C . GLN A 1 78 ? 2.820 39.500 0.627 1.00 50.64 78 GLN A C 1
ATOM 532 O O . GLN A 1 78 ? 1.628 39.501 0.295 1.00 54.43 78 GLN A O 1
ATOM 538 N N . ASP A 1 79 ? 3.307 40.229 1.636 1.00 51.05 79 ASP A N 1
ATOM 539 C CA . ASP A 1 79 ? 2.512 41.215 2.363 1.00 51.71 79 ASP A CA 1
ATOM 540 C C . ASP A 1 79 ? 3.385 42.429 2.643 1.00 52.66 79 ASP A C 1
ATOM 541 O O . ASP A 1 79 ? 4.588 42.303 2.887 1.00 50.53 79 ASP A O 1
ATOM 546 N N . ILE A 1 80 ? 2.763 43.594 2.562 1.00 50.27 80 ILE A N 1
ATOM 547 C CA . ILE A 1 80 ? 3.437 44.855 2.780 1.00 51.02 80 ILE A CA 1
ATOM 548 C C . ILE A 1 80 ? 2.497 45.733 3.590 1.00 50.11 80 ILE A C 1
ATOM 549 O O . ILE A 1 80 ? 1.301 45.778 3.316 1.00 49.36 80 ILE A O 1
ATOM 554 N N . VAL A 1 81 ? 3.025 46.361 4.635 1.00 47.04 81 VAL A N 1
ATOM 555 C CA . VAL A 1 81 ? 2.228 47.260 5.474 1.00 47.94 81 VAL A CA 1
ATOM 556 C C . VAL A 1 81 ? 3.020 48.535 5.657 1.00 50.40 81 VAL A C 1
ATOM 557 O O . VAL A 1 81 ? 4.234 48.490 5.801 1.00 48.54 81 VAL A O 1
ATOM 561 N N . GLN A 1 82 ? 2.323 49.665 5.610 1.00 54.14 82 GLN A N 1
ATOM 562 C CA . GLN A 1 82 ? 2.942 50.982 5.670 1.00 56.41 82 GLN A CA 1
ATOM 563 C C . GLN A 1 82 ? 2.172 51.879 6.640 1.00 57.16 82 GLN A C 1
ATOM 564 O O . GLN A 1 82 ? 0.942 51.876 6.669 1.00 66.03 82 GLN A O 1
ATOM 570 N N . THR A 1 83 ? 2.922 52.622 7.443 1.00 56.68 83 THR A N 1
ATOM 571 C CA . THR A 1 83 ? 2.387 53.680 8.292 1.00 58.74 83 THR A CA 1
ATOM 572 C C . THR A 1 83 ? 3.475 54.735 8.331 1.00 58.41 83 THR A C 1
ATOM 573 O O . THR A 1 83 ? 4.547 54.508 8.901 1.00 52.95 83 THR A O 1
ATOM 577 N N . GLY A 1 84 ? 3.210 55.870 7.689 1.00 61.22 84 GLY A N 1
ATOM 578 C CA . GLY A 1 84 ? 4.169 56.963 7.599 1.00 59.45 84 GLY A CA 1
ATOM 579 C C . GLY A 1 84 ? 5.401 56.582 6.802 1.00 60.21 84 GLY A C 1
ATOM 580 O O . GLY A 1 84 ? 5.297 56.075 5.690 1.00 61.09 84 GLY A O 1
ATOM 581 N N . ASP A 1 85 ? 6.567 56.803 7.401 1.00 59.40 85 ASP A N 1
ATOM 582 C CA . ASP A 1 85 ? 7.848 56.489 6.772 1.00 59.36 85 ASP A CA 1
ATOM 583 C C . ASP A 1 85 ? 8.351 55.047 7.029 1.00 55.70 85 ASP A C 1
ATOM 584 O O . ASP A 1 85 ? 9.452 54.695 6.599 1.00 55.38 85 ASP A O 1
ATOM 589 N N . LEU A 1 86 ? 7.553 54.229 7.723 1.00 51.10 86 LEU A N 1
ATOM 590 C CA . LEU A 1 86 ? 7.931 52.865 8.092 1.00 52.02 86 LEU A CA 1
ATOM 591 C C . LEU A 1 86 ? 7.161 51.854 7.249 1.00 47.54 86 LEU A C 1
ATOM 592 O O . LEU A 1 86 ? 5.929 51.932 7.172 1.00 46.99 86 LEU A O 1
ATOM 597 N N . VAL A 1 87 ? 7.882 50.919 6.629 1.00 43.01 87 VAL A N 1
ATOM 598 C CA . VAL A 1 87 ? 7.282 49.847 5.809 1.00 43.10 87 VAL A CA 1
ATOM 599 C C . VAL A 1 87 ? 7.771 48.492 6.312 1.00 42.16 87 VAL A C 1
ATOM 600 O O . VAL A 1 87 ? 8.971 48.277 6.448 1.00 42.39 87 VAL A O 1
ATOM 604 N N . ALA A 1 88 ? 6.853 47.581 6.609 1.00 43.70 88 ALA A N 1
ATOM 605 C CA . ALA A 1 88 ? 7.209 46.216 6.949 1.00 42.61 88 ALA A CA 1
ATOM 606 C C . ALA A 1 88 ? 6.791 45.314 5.802 1.00 46.31 88 ALA A C 1
ATOM 607 O O . ALA A 1 88 ? 5.753 45.566 5.161 1.00 46.46 88 ALA A O 1
ATOM 609 N N . THR A 1 89 ? 7.591 44.281 5.548 1.00 42.08 89 THR A N 1
ATOM 610 C CA . THR A 1 89 ? 7.284 43.295 4.515 1.00 43.99 89 THR A CA 1
ATOM 611 C C . THR A 1 89 ? 7.494 41.875 5.013 1.00 48.53 89 THR A C 1
ATOM 612 O O . THR A 1 89 ? 8.437 41.605 5.787 1.00 48.71 89 THR A O 1
ATOM 616 N N . ARG A 1 90 ? 6.616 40.975 4.565 1.00 43.97 90 ARG A N 1
ATOM 617 C CA . ARG A 1 90 ? 6.865 39.546 4.638 1.00 43.56 90 ARG A CA 1
ATOM 618 C C . ARG A 1 90 ? 7.175 39.082 3.232 1.00 44.71 90 ARG A C 1
ATOM 619 O O . ARG A 1 90 ? 6.384 39.322 2.307 1.00 44.64 90 ARG A O 1
ATOM 627 N N . CYS A 1 91 ? 8.327 38.434 3.072 1.00 44.02 91 CYS A N 1
ATOM 628 C CA . CYS A 1 91 ? 8.726 37.883 1.790 1.00 45.50 91 CYS A CA 1
ATOM 629 C C . CYS A 1 91 ? 8.891 36.389 1.907 1.00 49.14 91 CYS A C 1
ATOM 630 O O . CYS A 1 91 ? 9.083 35.856 3.016 1.00 44.29 91 CYS A O 1
ATOM 633 N N . VAL A 1 92 ? 8.832 35.723 0.755 1.00 49.18 92 VAL A N 1
ATOM 634 C CA . VAL A 1 92 ? 9.204 34.318 0.670 1.00 48.85 92 VAL A CA 1
ATOM 635 C C . VAL A 1 92 ? 10.407 34.217 -0.255 1.00 48.92 92 VAL A C 1
ATOM 636 O O . VAL A 1 92 ? 10.390 34.731 -1.384 1.00 48.40 92 VAL A O 1
ATOM 640 N N . ALA A 1 93 ? 11.471 33.598 0.240 1.00 51.71 93 ALA A N 1
ATOM 641 C CA . ALA A 1 93 ? 12.646 33.349 -0.567 1.00 52.81 93 ALA A CA 1
ATOM 642 C C . ALA A 1 93 ? 12.489 31.945 -1.139 1.00 53.54 93 ALA A C 1
ATOM 643 O O . ALA A 1 93 ? 12.288 31.008 -0.375 1.00 55.00 93 ALA A O 1
ATOM 645 N N . ARG A 1 94 ? 12.550 31.827 -2.467 1.00 54.00 94 ARG A N 1
ATOM 646 C CA . ARG A 1 94 ? 12.308 30.570 -3.176 1.00 57.59 94 ARG A CA 1
ATOM 647 C C . ARG A 1 94 ? 13.451 30.261 -4.115 1.00 56.61 94 ARG A C 1
ATOM 648 O O . ARG A 1 94 ? 13.969 31.154 -4.782 1.00 55.27 94 ARG A O 1
ATOM 656 N N . GLY A 1 95 ? 13.784 28.982 -4.217 1.00 58.55 95 GLY A N 1
ATOM 657 C CA . GLY A 1 95 ? 14.810 28.515 -5.143 1.00 63.10 95 GLY A CA 1
ATOM 658 C C . GLY A 1 95 ? 14.917 27.001 -5.113 1.00 67.01 95 GLY A C 1
ATOM 659 O O . GLY A 1 95 ? 14.118 26.300 -4.484 1.00 61.65 95 GLY A O 1
ATOM 660 N N . THR A 1 96 ? 15.915 26.507 -5.819 1.00 73.54 96 THR A N 1
ATOM 661 C CA . THR A 1 96 ? 16.183 25.079 -6.001 1.00 78.29 96 THR A CA 1
ATOM 662 C C . THR A 1 96 ? 17.685 25.030 -5.891 1.00 81.24 96 THR A C 1
ATOM 663 O O . THR A 1 96 ? 18.377 25.650 -6.699 1.00 77.75 96 THR A O 1
ATOM 667 N N . HIS A 1 97 ? 18.172 24.428 -4.817 1.00 86.97 97 HIS A N 1
ATOM 668 C CA . HIS A 1 97 ? 19.599 24.336 -4.586 1.00 88.90 97 HIS A CA 1
ATOM 669 C C . HIS A 1 97 ? 20.055 22.926 -4.866 1.00 85.55 97 HIS A C 1
ATOM 670 O O . HIS A 1 97 ? 19.667 21.989 -4.141 1.00 82.09 97 HIS A O 1
ATOM 677 N N . SER A 1 98 ? 20.830 22.773 -5.949 1.00 84.19 98 SER A N 1
ATOM 678 C CA . SER A 1 98 ? 21.318 21.471 -6.413 1.00 84.98 98 SER A CA 1
ATOM 679 C C . SER A 1 98 ? 20.191 20.426 -6.385 1.00 85.19 98 SER A C 1
ATOM 680 O O . SER A 1 98 ? 20.279 19.415 -5.683 1.00 86.76 98 SER A O 1
ATOM 683 N N . GLY A 1 99 ? 19.110 20.723 -7.108 1.00 80.52 99 GLY A N 1
ATOM 684 C CA . GLY A 1 99 ? 17.964 19.816 -7.227 1.00 77.88 99 GLY A CA 1
ATOM 685 C C . GLY A 1 99 ? 16.933 19.787 -6.103 1.00 74.38 99 GLY A C 1
ATOM 686 O O . GLY A 1 99 ? 15.878 19.172 -6.276 1.00 75.39 99 GLY A O 1
ATOM 687 N N . ARG A 1 100 ? 17.216 20.413 -4.960 1.00 72.63 100 ARG A N 1
ATOM 688 C CA . ARG A 1 100 ? 16.287 20.425 -3.825 1.00 72.47 100 ARG A CA 1
ATOM 689 C C . ARG A 1 100 ? 15.552 21.769 -3.769 1.00 76.14 100 ARG A C 1
ATOM 690 O O . ARG A 1 100 ? 16.195 22.811 -3.596 1.00 78.79 100 ARG A O 1
ATOM 692 N N . PRO A 1 101 ? 14.210 21.771 -3.896 1.00 73.87 101 PRO A N 1
ATOM 693 C CA . PRO A 1 101 ? 13.470 23.049 -3.795 1.00 71.64 101 PRO A CA 1
ATOM 694 C C . PRO A 1 101 ? 13.348 23.548 -2.353 1.00 66.66 101 PRO A C 1
ATOM 695 O O . PRO A 1 101 ? 13.196 22.732 -1.442 1.00 65.56 101 PRO A O 1
ATOM 699 N N . PHE A 1 102 ? 13.428 24.865 -2.156 1.00 62.75 102 PHE A N 1
ATOM 700 C CA . PHE A 1 102 ? 13.285 25.463 -0.826 1.00 61.71 102 PHE A CA 1
ATOM 701 C C . PHE A 1 102 ? 12.389 26.701 -0.836 1.00 64.35 102 PHE A C 1
ATOM 702 O O . PHE A 1 102 ? 12.204 27.364 -1.870 1.00 56.43 102 PHE A O 1
ATOM 710 N N . GLU A 1 103 ? 11.874 27.011 0.345 1.00 64.09 103 GLU A N 1
ATOM 711 C CA . GLU A 1 103 ? 10.856 28.031 0.546 1.00 67.74 103 GLU A CA 1
ATOM 712 C C . GLU A 1 103 ? 10.983 28.551 1.984 1.00 65.83 103 GLU A C 1
ATOM 713 O O . GLU A 1 103 ? 10.678 27.813 2.937 1.00 66.49 103 GLU A O 1
ATOM 719 N N . MET A 1 104 ? 11.469 29.784 2.136 1.00 62.47 104 MET A N 1
ATOM 720 C CA . MET A 1 104 ? 11.769 30.327 3.458 1.00 60.47 104 MET A CA 1
ATOM 721 C C . MET A 1 104 ? 11.187 31.717 3.668 1.00 58.75 104 MET A C 1
ATOM 722 O O . MET A 1 104 ? 11.263 32.578 2.786 1.00 51.98 104 MET A O 1
ATOM 727 N N . THR A 1 105 ? 10.593 31.930 4.840 1.00 54.39 105 THR A N 1
ATOM 728 C CA . THR A 1 105 ? 10.042 33.228 5.209 1.00 56.18 105 THR A CA 1
ATOM 729 C C . THR A 1 105 ? 11.149 34.229 5.556 1.00 54.33 105 THR A C 1
ATOM 730 O O . THR A 1 105 ? 12.157 33.874 6.196 1.00 52.82 105 THR A O 1
ATOM 734 N N . MET A 1 106 ? 10.972 35.468 5.088 1.00 51.42 106 MET A N 1
ATOM 735 C CA . MET A 1 106 ? 11.778 36.614 5.513 1.00 51.33 106 MET A CA 1
ATOM 736 C C . MET A 1 106 ? 10.837 37.683 6.047 1.00 50.80 106 MET A C 1
ATOM 737 O O . MET A 1 106 ? 9.792 37.964 5.434 1.00 46.41 106 MET A O 1
ATOM 742 N N . LEU A 1 107 ? 11.202 38.299 7.170 1.00 42.13 107 LEU A N 1
ATOM 743 C CA . LEU A 1 107 ? 10.486 39.444 7.683 1.00 40.95 107 LEU A CA 1
ATOM 744 C C . LEU A 1 107 ? 11.449 40.614 7.693 1.00 43.06 107 LEU A C 1
ATOM 745 O O . LEU A 1 107 ? 12.619 40.474 8.099 1.00 39.53 107 LEU A O 1
ATOM 750 N N . ASN A 1 108 ? 10.958 41.765 7.239 1.00 40.29 108 ASN A N 1
ATOM 751 C CA . ASN A 1 108 ? 11.770 42.964 7.108 1.00 42.66 108 ASN A CA 1
ATOM 752 C C . ASN A 1 108 ? 10.992 44.176 7.570 1.00 44.58 108 ASN A C 1
ATOM 753 O O . ASN A 1 108 ? 9.769 44.208 7.476 1.00 44.32 108 ASN A O 1
ATOM 758 N N . MET A 1 109 ? 11.722 45.179 8.028 1.00 44.64 109 MET A N 1
ATOM 759 C CA . MET A 1 109 ? 11.146 46.459 8.404 1.00 48.00 109 MET A CA 1
ATOM 760 C C . MET A 1 109 ? 12.120 47.520 7.940 1.00 47.68 109 MET A C 1
ATOM 761 O O . MET A 1 109 ? 13.315 47.413 8.191 1.00 44.36 109 MET A O 1
ATOM 766 N N . SER A 1 110 ? 11.600 48.541 7.267 1.00 43.98 110 SER A N 1
ATOM 767 C CA . SER A 1 110 ? 12.414 49.550 6.636 1.00 45.91 110 SER A CA 1
ATOM 768 C C . SER A 1 110 ? 11.870 50.955 6.919 1.00 46.25 110 SER A C 1
ATOM 769 O O . SER A 1 110 ? 10.661 51.178 6.921 1.00 50.25 110 SER A O 1
ATOM 772 N N . ARG A 1 111 ? 12.766 51.900 7.178 1.00 46.86 111 ARG A N 1
ATOM 773 C CA . ARG A 1 111 ? 12.394 53.315 7.249 1.00 48.51 111 ARG A CA 1
ATOM 774 C C . ARG A 1 111 ? 12.854 53.958 5.950 1.00 47.89 111 ARG A C 1
ATOM 775 O O . ARG A 1 111 ? 14.002 53.777 5.542 1.00 45.78 111 ARG A O 1
ATOM 783 N N . VAL A 1 112 ? 11.943 54.675 5.294 1.00 51.82 112 VAL A N 1
ATOM 784 C CA . VAL A 1 112 ? 12.218 55.344 4.019 1.00 53.32 112 VAL A CA 1
ATOM 785 C C . VAL A 1 112 ? 12.105 56.860 4.218 1.00 54.66 112 VAL A C 1
ATOM 786 O O . VAL A 1 112 ? 11.156 57.334 4.835 1.00 52.01 112 VAL A O 1
ATOM 790 N N . ARG A 1 113 ? 13.089 57.606 3.718 1.00 57.81 113 ARG A N 1
ATOM 791 C CA . ARG A 1 113 ? 13.059 59.073 3.764 1.00 57.22 113 ARG A CA 1
ATOM 792 C C . ARG A 1 113 ? 13.493 59.585 2.396 1.00 59.93 113 ARG A C 1
ATOM 793 O O . ARG A 1 113 ? 14.516 59.146 1.871 1.00 57.82 113 ARG A O 1
ATOM 795 N N . ASP A 1 114 ? 12.675 60.462 1.803 1.00 62.47 114 ASP A N 1
ATOM 796 C CA . ASP A 1 114 ? 12.909 61.003 0.453 1.00 62.45 114 ASP A CA 1
ATOM 797 C C . ASP A 1 114 ? 13.191 59.914 -0.582 1.00 58.09 114 ASP A C 1
ATOM 798 O O . ASP A 1 114 ? 14.123 60.013 -1.379 1.00 60.28 114 ASP A O 1
ATOM 803 N N . GLY A 1 115 ? 12.376 58.866 -0.547 1.00 53.97 115 GLY A N 1
ATOM 804 C CA . GLY A 1 115 ? 12.494 57.749 -1.470 1.00 55.20 115 GLY A CA 1
ATOM 805 C C . GLY A 1 115 ? 13.741 56.889 -1.343 1.00 56.87 115 GLY A C 1
ATOM 806 O O . GLY A 1 115 ? 14.079 56.178 -2.284 1.00 54.09 115 GLY A O 1
ATOM 807 N N . ARG A 1 116 ? 14.428 56.938 -0.197 1.00 54.54 116 ARG A N 1
ATOM 808 C CA . ARG A 1 116 ? 15.574 56.061 0.040 1.00 55.17 116 ARG A CA 1
ATOM 809 C C . ARG A 1 116 ? 15.437 55.364 1.384 1.00 50.53 116 ARG A C 1
ATOM 810 O O . ARG A 1 116 ? 14.977 55.952 2.352 1.00 46.55 116 ARG A O 1
ATOM 818 N N . ILE A 1 117 ? 15.878 54.113 1.433 1.00 50.25 117 ILE A N 1
ATOM 819 C CA . ILE A 1 117 ? 15.975 53.378 2.696 1.00 50.36 117 ILE A CA 1
ATOM 820 C C . ILE A 1 117 ? 17.068 54.007 3.550 1.00 46.76 117 ILE A C 1
ATOM 821 O O . ILE A 1 117 ? 18.197 54.148 3.090 1.00 47.62 117 ILE A O 1
ATOM 826 N N . VAL A 1 118 ? 16.709 54.397 4.776 1.00 45.10 118 VAL A N 1
ATOM 827 C CA . VAL A 1 118 ? 17.667 54.940 5.743 1.00 45.08 118 VAL A CA 1
ATOM 828 C C . VAL A 1 118 ? 17.889 54.032 6.961 1.00 45.84 118 VAL A C 1
ATOM 829 O O . VAL A 1 118 ? 18.895 54.173 7.648 1.00 44.82 118 VAL A O 1
ATOM 833 N N . GLU A 1 119 ? 16.946 53.130 7.246 1.00 43.89 119 GLU A N 1
ATOM 834 C CA . GLU A 1 119 ? 17.145 52.106 8.266 1.00 41.23 119 GLU A CA 1
ATOM 835 C C . GLU A 1 119 ? 16.412 50.852 7.840 1.00 42.32 119 GLU A C 1
ATOM 836 O O . GLU A 1 119 ? 15.352 50.943 7.234 1.00 40.98 119 GLU A O 1
ATOM 842 N N . HIS A 1 120 ? 16.985 49.691 8.160 1.00 40.44 120 HIS A N 1
ATOM 843 C CA . HIS A 1 120 ? 16.448 48.399 7.742 1.00 37.91 120 HIS A CA 1
ATOM 844 C C . HIS A 1 120 ? 16.740 47.323 8.791 1.00 38.65 120 HIS A C 1
ATOM 845 O O . HIS A 1 120 ? 17.849 47.246 9.318 1.00 39.59 120 HIS A O 1
ATOM 852 N N . TRP A 1 121 ? 15.733 46.523 9.103 1.00 37.99 121 TRP A N 1
ATOM 853 C CA . TRP A 1 121 ? 15.880 45.339 9.925 1.00 41.57 121 TRP A CA 1
ATOM 854 C C . TRP A 1 121 ? 15.396 44.164 9.093 1.00 43.24 121 TRP A C 1
ATOM 855 O O . TRP A 1 121 ? 14.345 44.270 8.434 1.00 43.77 121 TRP A O 1
ATOM 866 N N . THR A 1 122 ? 16.139 43.057 9.119 1.00 39.64 122 THR A N 1
ATOM 867 C CA . THR A 1 122 ? 15.721 41.836 8.412 1.00 43.71 122 THR A CA 1
ATOM 868 C C . THR A 1 122 ? 16.164 40.584 9.172 1.00 47.39 122 THR A C 1
ATOM 869 O O . THR A 1 122 ? 17.225 40.571 9.811 1.00 44.43 122 THR A O 1
ATOM 873 N N . ILE A 1 123 ? 15.314 39.566 9.146 1.00 48.60 123 ILE A N 1
ATOM 874 C CA . ILE A 1 123 ? 15.662 38.237 9.646 1.00 54.05 123 ILE A CA 1
ATOM 875 C C . ILE A 1 123 ? 15.016 37.220 8.712 1.00 55.10 123 ILE A C 1
ATOM 876 O O . ILE A 1 123 ? 13.902 37.422 8.230 1.00 54.99 123 ILE A O 1
ATOM 881 N N . SER A 1 124 ? 15.723 36.129 8.467 1.00 54.61 124 SER A N 1
ATOM 882 C CA . SER A 1 124 ? 15.243 35.075 7.572 1.00 60.11 124 SER A CA 1
ATOM 883 C C . SER A 1 124 ? 15.216 33.765 8.339 1.00 59.67 124 SER A C 1
ATOM 884 O O . SER A 1 124 ? 16.031 33.552 9.251 1.00 53.56 124 SER A O 1
ATOM 887 N N . ASP A 1 125 ? 14.261 32.899 8.000 1.00 58.20 125 ASP A N 1
ATOM 888 C CA . ASP A 1 125 ? 14.103 31.602 8.663 1.00 59.29 125 ASP A CA 1
ATOM 889 C C . ASP A 1 125 ? 15.080 30.547 8.092 1.00 62.88 125 ASP A C 1
ATOM 890 O O . ASP A 1 125 ? 14.664 29.567 7.447 1.00 59.86 125 ASP A O 1
ATOM 895 N N . ASN A 1 126 ? 16.373 30.760 8.339 1.00 62.89 126 ASN A N 1
ATOM 896 C CA . ASN A 1 126 ? 17.445 29.922 7.772 1.00 66.06 126 ASN A CA 1
ATOM 897 C C . ASN A 1 126 ? 17.373 28.451 8.182 1.00 70.12 126 ASN A C 1
ATOM 898 O O . ASN A 1 126 ? 17.668 27.577 7.366 1.00 74.69 126 ASN A O 1
ATOM 903 N N . VAL A 1 127 ? 16.970 28.174 9.418 1.00 70.51 127 VAL A N 1
ATOM 904 C CA . VAL A 1 127 ? 16.906 26.791 9.911 1.00 71.32 127 VAL A CA 1
ATOM 905 C C . VAL A 1 127 ? 15.881 25.967 9.120 1.00 69.94 127 VAL A C 1
ATOM 906 O O . VAL A 1 127 ? 16.149 24.804 8.796 1.00 72.31 127 VAL A O 1
ATOM 910 N N . THR A 1 128 ? 14.737 26.570 8.787 1.00 70.52 128 THR A N 1
ATOM 911 C CA . THR A 1 128 ? 13.736 25.920 7.924 1.00 70.61 128 THR A CA 1
ATOM 912 C C . THR A 1 128 ? 14.290 25.644 6.519 1.00 74.83 128 THR A C 1
ATOM 913 O O . THR A 1 128 ? 14.067 24.562 5.977 1.00 73.11 128 THR A O 1
ATOM 917 N N . MET A 1 129 ? 15.002 26.618 5.945 1.00 78.30 129 MET A N 1
ATOM 918 C CA . MET A 1 129 ? 15.634 26.453 4.622 1.00 81.68 129 MET A CA 1
ATOM 919 C C . MET A 1 129 ? 16.641 25.312 4.589 1.00 80.98 129 MET A C 1
ATOM 920 O O . MET A 1 129 ? 16.689 24.548 3.620 1.00 75.03 129 MET A O 1
ATOM 925 N N . LEU A 1 130 ? 17.464 25.230 5.631 1.00 86.89 130 LEU A N 1
ATOM 926 C CA . LEU A 1 130 ? 18.468 24.176 5.741 1.00 94.10 130 LEU A CA 1
ATOM 927 C C . LEU A 1 130 ? 17.818 22.806 5.981 1.00 94.32 130 LEU A C 1
ATOM 928 O O . LEU A 1 130 ? 18.333 21.797 5.515 1.00 94.90 130 LEU A O 1
ATOM 933 N N . ALA A 1 131 ? 16.689 22.773 6.688 1.00 90.43 131 ALA A N 1
ATOM 934 C CA . ALA A 1 131 ? 15.932 21.529 6.858 1.00 92.76 131 ALA A CA 1
ATOM 935 C C . ALA A 1 131 ? 15.441 20.987 5.506 1.00 96.94 131 ALA A C 1
ATOM 936 O O . ALA A 1 131 ? 15.528 19.781 5.250 1.00 100.28 131 ALA A O 1
ATOM 938 N N . GLN A 1 132 ? 14.956 21.888 4.649 1.00 90.98 132 GLN A N 1
ATOM 939 C CA . GLN A 1 132 ? 14.457 21.535 3.307 1.00 87.00 132 GLN A CA 1
ATOM 940 C C . GLN A 1 132 ? 15.543 21.016 2.360 1.00 88.02 132 GLN A C 1
ATOM 941 O O . GLN A 1 132 ? 15.279 20.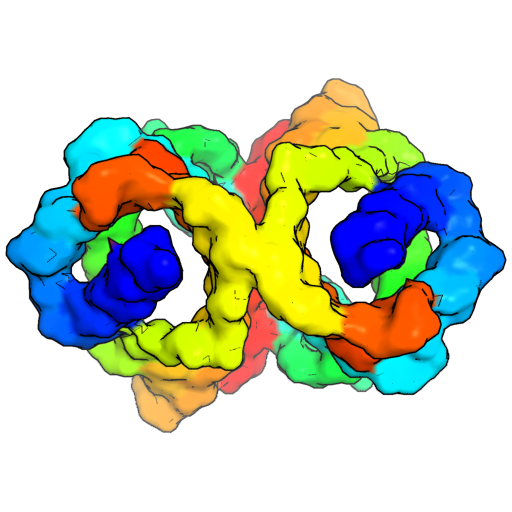120 1.558 1.00 87.11 132 GLN A O 1
ATOM 947 N N . LEU A 1 133 ? 16.750 21.580 2.448 1.00 90.95 133 LEU A N 1
ATOM 948 C CA . LEU A 1 133 ? 17.898 21.093 1.675 1.00 93.70 133 LEU A CA 1
ATOM 949 C C . LEU A 1 133 ? 18.525 19.877 2.350 1.00 97.58 133 LEU A C 1
ATOM 950 O O . LEU A 1 133 ? 18.674 18.825 1.732 1.00 105.84 133 LEU A O 1
ATOM 955 N N . GLY A 1 134 ? 18.844 20.038 3.633 1.00 98.72 134 GLY A N 1
ATOM 956 C CA . GLY A 1 134 ? 19.359 18.965 4.466 1.00 96.97 134 GLY A CA 1
ATOM 957 C C . GLY A 1 134 ? 20.109 19.472 5.689 1.00 99.16 134 GLY A C 1
ATOM 958 O O . GLY A 1 134 ? 21.203 20.031 5.598 1.00 98.03 134 GLY A O 1
ATOM 959 N N . HIS B 1 6 ? -7.725 51.874 14.660 1.00 78.26 6 HIS B N 1
ATOM 960 C CA . HIS B 1 6 ? -6.448 51.394 15.265 1.00 78.04 6 HIS B CA 1
ATOM 961 C C . HIS B 1 6 ? -6.659 50.238 16.256 1.00 79.51 6 HIS B C 1
ATOM 962 O O . HIS B 1 6 ? -5.901 50.106 17.220 1.00 89.04 6 HIS B O 1
ATOM 964 N N . GLN B 1 7 ? -7.663 49.393 16.013 1.00 74.10 7 GLN B N 1
ATOM 965 C CA . GLN B 1 7 ? -7.918 48.236 16.872 1.00 69.87 7 GLN B CA 1
ATOM 966 C C . GLN B 1 7 ? -6.877 47.127 16.725 1.00 66.34 7 GLN B C 1
ATOM 967 O O . GLN B 1 7 ? -6.412 46.626 17.739 1.00 66.26 7 GLN B O 1
ATOM 973 N N . PRO B 1 8 ? -6.535 46.711 15.485 1.00 60.40 8 PRO B N 1
ATOM 974 C CA . PRO B 1 8 ? -5.582 45.597 15.339 1.00 57.91 8 PRO B CA 1
ATOM 975 C C . PRO B 1 8 ? -4.247 45.853 16.052 1.00 55.70 8 PRO B C 1
ATOM 976 O O . PRO B 1 8 ? -3.726 44.952 16.702 1.00 51.28 8 PRO B O 1
ATOM 980 N N . SER B 1 9 ? -3.732 47.078 15.950 1.00 53.25 9 SER B N 1
ATOM 981 C CA . SER B 1 9 ? -2.542 47.499 16.691 1.00 51.33 9 SER B CA 1
ATOM 982 C C . SER B 1 9 ? -2.649 47.286 18.196 1.00 51.89 9 SER B C 1
ATOM 983 O O . SER B 1 9 ? -1.669 46.900 18.836 1.00 49.05 9 SER B O 1
ATOM 986 N N . ASP B 1 10 ? -3.828 47.553 18.752 1.00 48.77 10 ASP B N 1
ATOM 987 C CA . ASP B 1 10 ? -4.082 47.353 20.181 1.00 51.26 10 ASP B CA 1
ATOM 988 C C . ASP B 1 10 ? -4.067 45.883 20.549 1.00 48.56 10 ASP B C 1
ATOM 989 O O . ASP B 1 10 ? -3.555 45.523 21.597 1.00 46.19 10 ASP B O 1
ATOM 994 N N . THR B 1 11 ? -4.628 45.033 19.691 1.00 46.43 11 THR B N 1
ATOM 995 C CA . THR B 1 11 ? -4.607 43.590 19.903 1.00 47.74 11 THR B CA 1
ATOM 996 C C . THR B 1 11 ? -3.182 43.067 20.041 1.00 46.46 11 THR B C 1
ATOM 997 O O . THR B 1 11 ? -2.896 42.277 20.937 1.00 45.25 11 THR B O 1
ATOM 1001 N N . ILE B 1 12 ? -2.295 43.521 19.165 1.00 46.30 12 ILE B N 1
ATOM 1002 C CA . ILE B 1 12 ? -0.917 43.023 19.130 1.00 46.72 12 ILE B CA 1
ATOM 1003 C C . ILE B 1 12 ? -0.132 43.565 20.333 1.00 45.78 12 ILE B C 1
ATOM 1004 O O . ILE B 1 12 ? 0.638 42.834 20.951 1.00 46.89 12 ILE B O 1
ATOM 1009 N N . ALA B 1 13 ? -0.361 44.827 20.685 1.00 45.52 13 ALA B N 1
ATOM 1010 C CA . ALA B 1 13 ? 0.222 45.404 21.904 1.00 45.77 13 ALA B CA 1
ATOM 1011 C C . ALA B 1 13 ? -0.227 44.613 23.131 1.00 46.86 13 ALA B C 1
ATOM 1012 O O . ALA B 1 13 ? 0.594 44.249 23.984 1.00 43.29 13 ALA B O 1
ATOM 1014 N N . GLY B 1 14 ? -1.529 44.317 23.194 1.00 45.00 14 GLY B N 1
ATOM 1015 C CA . GLY B 1 14 ? -2.097 43.468 24.233 1.00 41.75 14 GLY B CA 1
ATOM 1016 C C . GLY B 1 14 ? -1.499 42.078 24.320 1.00 41.76 14 GLY B C 1
ATOM 1017 O O . GLY B 1 14 ? -1.332 41.546 25.410 1.00 43.72 14 GLY B O 1
ATOM 1018 N N . LEU B 1 15 ? -1.190 41.485 23.171 1.00 42.17 15 LEU B N 1
ATOM 1019 C CA . LEU B 1 15 ? -0.592 40.150 23.103 1.00 44.01 15 LEU B CA 1
ATOM 1020 C C . LEU B 1 15 ? 0.757 40.074 23.805 1.00 44.75 15 LEU B C 1
ATOM 1021 O O . LEU B 1 15 ? 1.002 39.157 24.601 1.00 43.40 15 LEU B O 1
ATOM 1026 N N . TYR B 1 16 ? 1.651 41.006 23.467 1.00 43.95 16 TYR B N 1
ATOM 1027 C CA . TYR B 1 16 ? 3.002 40.972 24.025 1.00 44.00 16 TYR B CA 1
ATOM 1028 C C . TYR B 1 16 ? 3.005 41.291 25.525 1.00 43.93 16 TYR B C 1
ATOM 1029 O O . TYR B 1 16 ? 3.758 40.671 26.279 1.00 42.91 16 TYR B O 1
ATOM 1038 N N . GLU B 1 17 ? 2.111 42.185 25.956 1.00 43.01 17 GLU B N 1
ATOM 1039 C CA . GLU B 1 17 ? 1.905 42.430 27.392 1.00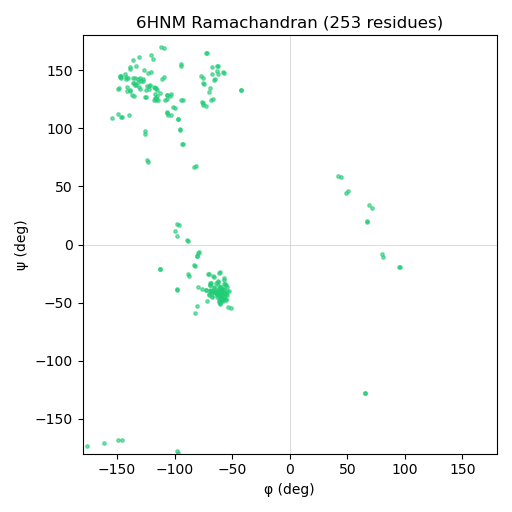 45.03 17 GLU B CA 1
ATOM 1040 C C . GLU B 1 17 ? 1.417 41.167 28.096 1.00 45.88 17 GLU B C 1
ATOM 1041 O O . GLU B 1 17 ? 1.878 40.834 29.187 1.00 44.15 17 GLU B O 1
ATOM 1047 N N . ALA B 1 18 ? 0.481 40.462 27.469 1.00 45.00 18 ALA B N 1
ATOM 1048 C CA . ALA B 1 18 ? -0.079 39.236 28.048 1.00 43.04 18 ALA B CA 1
ATOM 1049 C C . ALA B 1 18 ? 0.950 38.116 28.148 1.00 42.89 18 ALA B C 1
ATOM 1050 O O . ALA B 1 18 ? 0.969 37.394 29.151 1.00 47.96 18 ALA B O 1
ATOM 1052 N N . PHE B 1 19 ? 1.797 37.962 27.120 1.00 41.58 19 PHE B N 1
ATOM 1053 C CA . PHE B 1 19 ? 2.947 37.053 27.195 1.00 42.54 19 PHE B CA 1
ATOM 1054 C C . PHE B 1 19 ? 3.898 37.427 28.353 1.00 46.02 19 PHE B C 1
ATOM 1055 O O . PHE B 1 19 ? 4.309 36.552 29.125 1.00 42.71 19 PHE B O 1
ATOM 1063 N N . ASN B 1 20 ? 4.246 38.710 28.459 1.00 43.48 20 ASN B N 1
ATOM 1064 C CA . ASN B 1 20 ? 5.156 39.192 29.527 1.00 44.26 20 ASN B CA 1
ATOM 1065 C C . ASN B 1 20 ? 4.589 38.900 30.926 1.00 45.58 20 ASN B C 1
ATOM 1066 O O . ASN B 1 20 ? 5.316 38.456 31.805 1.00 43.31 20 ASN B O 1
ATOM 1071 N N . SER B 1 21 ? 3.294 39.129 31.113 1.00 46.45 21 SER B N 1
ATOM 1072 C CA . SER B 1 21 ? 2.640 38.912 32.411 1.00 47.75 21 SER B CA 1
ATOM 1073 C C . SER B 1 21 ? 2.277 37.458 32.691 1.00 49.83 21 SER B C 1
ATOM 1074 O O . SER B 1 21 ? 1.865 37.152 33.807 1.00 47.41 21 SER B O 1
ATOM 1077 N N . GLY B 1 22 ? 2.392 36.567 31.695 1.00 48.63 22 GLY B N 1
ATOM 1078 C CA . GLY B 1 22 ? 1.967 35.169 31.850 1.00 47.76 22 GLY B CA 1
ATOM 1079 C C . GLY B 1 22 ? 0.449 35.049 31.966 1.00 53.32 22 GLY B C 1
ATOM 1080 O O . GLY B 1 22 ? -0.070 34.166 32.660 1.00 54.54 22 GLY B O 1
ATOM 1081 N N . ASP B 1 23 ? -0.266 35.934 31.268 1.00 51.23 23 ASP B N 1
ATOM 1082 C CA . ASP B 1 23 ? -1.710 36.049 31.382 1.00 52.73 23 ASP B CA 1
ATOM 1083 C C . ASP B 1 23 ? -2.383 35.166 30.317 1.00 54.00 23 ASP B C 1
ATOM 1084 O O . ASP B 1 23 ? -2.714 35.633 29.221 1.00 52.26 23 ASP B O 1
ATOM 1089 N N . LEU B 1 24 ? -2.579 33.895 30.676 1.00 51.49 24 LEU B N 1
ATOM 1090 C CA . LEU B 1 24 ? -3.200 32.895 29.803 1.00 55.30 24 LEU B CA 1
ATOM 1091 C C . LEU B 1 24 ? -4.605 33.246 29.352 1.00 53.52 24 LEU B C 1
ATOM 1092 O O . LEU B 1 24 ? -4.959 33.013 28.193 1.00 50.60 24 LEU B O 1
ATOM 1097 N N . GLU B 1 25 ? -5.403 33.793 30.266 1.00 52.54 25 GLU B N 1
ATOM 1098 C CA . GLU B 1 25 ? -6.775 34.153 29.955 1.00 56.47 25 GLU B CA 1
ATOM 1099 C C . GLU B 1 25 ? -6.826 35.156 28.812 1.00 54.28 25 GLU B C 1
ATOM 1100 O O . GLU B 1 25 ? -7.584 34.971 27.862 1.00 53.79 25 GLU B O 1
ATOM 1106 N N . THR B 1 26 ? -5.999 36.196 28.903 1.00 51.02 26 THR B N 1
ATOM 1107 C CA . THR B 1 26 ? -5.949 37.233 27.879 1.00 49.72 26 THR B CA 1
ATOM 1108 C C . THR B 1 26 ? -5.343 36.704 26.578 1.00 49.89 26 THR B C 1
ATOM 1109 O O . THR B 1 26 ? -5.826 37.034 25.505 1.00 51.33 26 THR B O 1
ATOM 1113 N N . LEU B 1 27 ? -4.306 35.874 26.681 1.00 46.86 27 LEU B N 1
ATOM 1114 C CA . LEU B 1 27 ? -3.725 35.226 25.513 1.00 48.94 27 LEU B CA 1
ATOM 1115 C C . LEU B 1 27 ? -4.791 34.447 24.725 1.00 49.33 27 LEU B C 1
ATOM 1116 O O . LEU B 1 27 ? -4.894 34.595 23.502 1.00 46.56 27 LEU B O 1
ATOM 1121 N N . ARG B 1 28 ? -5.597 33.657 25.437 1.00 47.17 28 ARG B N 1
ATOM 1122 C CA . ARG B 1 28 ? -6.637 32.866 24.801 1.00 47.19 28 ARG B CA 1
ATOM 1123 C C . ARG B 1 28 ? -7.809 33.683 24.279 1.00 49.93 28 ARG B C 1
ATOM 1124 O O . ARG B 1 28 ? -8.470 33.251 23.334 1.00 51.25 28 ARG B O 1
ATOM 1132 N N . GLU B 1 29 ? -8.044 34.861 24.856 1.00 49.85 29 GLU B N 1
ATOM 1133 C CA . GLU B 1 29 ? -8.970 35.836 24.276 1.00 53.06 29 GLU B CA 1
ATOM 1134 C C . GLU B 1 29 ? -8.437 36.457 22.986 1.00 53.44 29 GLU B C 1
ATOM 1135 O O . GLU B 1 29 ? -9.185 36.614 22.016 1.00 51.65 29 GLU B O 1
ATOM 1141 N N . LEU B 1 30 ? -7.155 36.812 22.976 1.00 49.87 30 LEU B N 1
ATOM 1142 C CA . LEU B 1 30 ? -6.578 37.562 21.863 1.00 47.10 30 LEU B CA 1
ATOM 1143 C C . LEU B 1 30 ? -6.143 36.708 20.674 1.00 45.62 30 LEU B C 1
ATOM 1144 O O . LEU B 1 30 ? -5.942 37.257 19.592 1.00 46.58 30 LEU B O 1
ATOM 1149 N N . ILE B 1 31 ? -5.975 35.400 20.864 1.00 45.44 31 ILE B N 1
ATOM 1150 C CA . ILE B 1 31 ? -5.595 34.488 19.778 1.00 46.22 31 ILE B CA 1
ATOM 1151 C C . ILE B 1 31 ? -6.733 33.489 19.555 1.00 46.48 31 ILE B C 1
ATOM 1152 O O . ILE B 1 31 ? -7.153 32.819 20.493 1.00 51.21 31 ILE B O 1
ATOM 1157 N N . ALA B 1 32 ? -7.226 33.377 18.323 1.00 48.26 32 ALA B N 1
ATOM 1158 C CA . ALA B 1 32 ? -8.249 32.368 18.003 1.00 47.13 32 ALA B CA 1
ATOM 1159 C C . ALA B 1 32 ? -7.650 30.976 18.164 1.00 49.69 32 ALA B C 1
ATOM 1160 O O . ALA B 1 32 ? -6.472 30.779 17.829 1.00 51.62 32 ALA B O 1
ATOM 1162 N N . PRO B 1 33 ? -8.429 30.003 18.685 1.00 48.97 33 PRO B N 1
ATOM 1163 C CA . PRO B 1 33 ? -7.910 28.632 18.854 1.00 50.99 33 PRO B CA 1
ATOM 1164 C C . PRO B 1 33 ? -7.333 28.007 17.594 1.00 49.52 33 PRO B C 1
ATOM 1165 O O . PRO B 1 33 ? -6.365 27.258 17.660 1.00 51.05 33 PRO B O 1
ATOM 1169 N N . ASP B 1 34 ? -7.955 28.316 16.462 1.00 53.44 34 ASP B N 1
ATOM 1170 C CA . ASP B 1 34 ? -7.565 27.789 15.155 1.00 56.92 34 ASP B CA 1
ATOM 1171 C C . ASP B 1 34 ? -6.684 28.763 14.365 1.00 55.13 34 ASP B C 1
ATOM 1172 O O . ASP B 1 34 ? -6.535 28.611 13.156 1.00 50.41 34 ASP B O 1
ATOM 1177 N N . ALA B 1 35 ? -6.082 29.746 15.033 1.00 52.01 35 ALA B N 1
ATOM 1178 C CA . ALA B 1 35 ? -5.169 30.673 14.360 1.00 49.81 35 ALA B CA 1
ATOM 1179 C C . ALA B 1 35 ? -4.035 29.892 13.712 1.00 44.22 35 ALA B C 1
ATOM 1180 O O . ALA B 1 35 ? -3.647 28.845 14.207 1.00 50.08 35 ALA B O 1
ATOM 1182 N N . VAL B 1 36 ? -3.525 30.389 12.595 1.00 48.38 36 VAL B N 1
ATOM 1183 C CA . VAL B 1 36 ? -2.412 29.751 11.882 1.00 49.80 36 VAL B CA 1
ATOM 1184 C C . VAL B 1 36 ? -1.090 30.429 12.279 1.00 50.37 36 VAL B C 1
ATOM 1185 O O . VAL B 1 36 ? -0.822 31.559 11.883 1.00 51.71 36 VAL B O 1
ATOM 1189 N N . ILE B 1 37 ? -0.273 29.725 13.060 1.00 49.91 37 ILE B N 1
ATOM 1190 C CA . ILE B 1 37 ? 0.950 30.299 13.620 1.00 48.61 37 ILE B CA 1
ATOM 1191 C C . ILE B 1 37 ? 2.183 29.735 12.915 1.00 45.75 37 ILE B C 1
ATOM 1192 O O . ILE B 1 37 ? 2.490 28.545 13.017 1.00 45.65 37 ILE B O 1
ATOM 1197 N N . HIS B 1 38 ? 2.882 30.610 12.205 1.00 43.73 38 HIS B N 1
ATOM 1198 C CA . HIS B 1 38 ? 4.098 30.247 11.497 1.00 45.42 38 HIS B CA 1
ATOM 1199 C C . HIS B 1 38 ? 5.308 30.572 12.371 1.00 46.32 38 HIS B C 1
ATOM 1200 O O . HIS B 1 38 ? 5.722 31.734 12.477 1.00 44.30 38 HIS B O 1
ATOM 1207 N N . LEU B 1 39 ? 5.843 29.553 13.032 1.00 49.61 39 LEU B N 1
ATOM 1208 C CA . LEU B 1 39 ? 7.022 29.712 13.887 1.00 52.97 39 LEU B CA 1
ATOM 1209 C C . LEU B 1 39 ? 8.272 29.385 13.096 1.00 55.02 39 LEU B C 1
ATOM 1210 O O . LEU B 1 39 ? 8.200 28.643 12.129 1.00 58.80 39 LEU B O 1
ATOM 1215 N N . PRO B 1 40 ? 9.425 29.928 13.506 1.00 59.69 40 PRO B N 1
ATOM 1216 C CA . PRO B 1 40 ? 10.656 29.678 12.752 1.00 59.65 40 PRO B CA 1
ATOM 1217 C C . PRO B 1 40 ? 11.185 28.257 12.943 1.00 64.49 40 PRO B C 1
ATOM 1218 O O . PRO B 1 40 ? 10.776 27.557 13.875 1.00 58.65 40 PRO B O 1
ATOM 1222 N N . GLY B 1 41 ? 12.108 27.861 12.065 1.00 66.95 41 GLY B N 1
ATOM 1223 C CA . GLY B 1 41 ? 12.638 26.503 12.006 1.00 71.50 41 GLY B CA 1
ATOM 1224 C C . GLY B 1 41 ? 13.257 25.987 13.286 1.00 77.01 41 GLY B C 1
ATOM 1225 O O . GLY B 1 41 ? 13.204 24.787 13.556 1.00 79.87 41 GLY B O 1
ATOM 1226 N N . THR B 1 42 ? 13.826 26.897 14.078 1.00 78.64 42 THR B N 1
ATOM 1227 C CA . THR B 1 42 ? 14.348 26.574 15.420 1.00 82.02 42 THR B CA 1
ATOM 1228 C C . THR B 1 42 ? 13.277 25.950 16.333 1.00 83.37 42 THR B C 1
ATOM 1229 O O . THR B 1 42 ? 13.598 25.093 17.157 1.00 80.41 42 THR B O 1
ATOM 1233 N N . ALA B 1 43 ? 12.019 26.375 16.170 1.00 82.93 43 ALA B N 1
ATOM 1234 C CA . ALA B 1 43 ? 10.877 25.820 16.918 1.00 86.01 43 ALA B CA 1
ATOM 1235 C C . ALA B 1 43 ? 10.358 24.476 16.384 1.00 88.39 43 ALA B C 1
ATOM 1236 O O . ALA B 1 43 ? 9.468 23.886 16.998 1.00 81.39 43 ALA B O 1
ATOM 1238 N N . GLY B 1 44 ? 10.877 24.011 15.246 1.00 94.77 44 GLY B N 1
ATOM 1239 C CA . GLY B 1 44 ? 10.541 22.691 14.717 1.00 99.56 44 GLY B CA 1
ATOM 1240 C C . GLY B 1 44 ? 10.988 21.567 15.635 1.00 102.69 44 GLY B C 1
ATOM 1241 O O . GLY B 1 44 ? 11.971 21.717 16.367 1.00 100.06 44 GLY B O 1
ATOM 1242 N N . ASP B 1 45 ? 10.236 20.464 15.625 1.00 110.26 45 ASP B N 1
ATOM 1243 C CA . ASP B 1 45 ? 10.523 19.303 16.469 1.00 113.83 45 ASP B CA 1
ATOM 1244 C C . ASP B 1 45 ? 10.063 17.997 15.789 1.00 117.28 45 ASP B C 1
ATOM 1245 O O . ASP B 1 45 ? 9.769 17.995 14.587 1.00 116.00 45 ASP B O 1
ATOM 1250 N N . ALA B 1 46 ? 10.040 16.897 16.548 1.00 117.17 46 ALA B N 1
ATOM 1251 C CA . ALA B 1 46 ? 9.647 15.577 16.039 1.00 115.18 46 ALA B CA 1
ATOM 1252 C C . ALA B 1 46 ? 8.271 15.560 15.363 1.00 114.59 46 ALA B C 1
ATOM 1253 O O . ALA B 1 46 ? 8.118 14.968 14.291 1.00 112.48 46 ALA B O 1
ATOM 1255 N N . GLU B 1 47 ? 7.295 16.223 15.983 1.00 112.54 47 GLU B N 1
ATOM 1256 C CA . GLU B 1 47 ? 5.908 16.240 15.494 1.00 109.96 47 GLU B CA 1
ATOM 1257 C C . GLU B 1 47 ? 5.623 17.349 14.465 1.00 108.77 47 GLU B C 1
ATOM 1258 O O . GLU B 1 47 ? 4.715 17.195 13.638 1.00 103.85 47 GLU B O 1
ATOM 1260 N N . HIS B 1 48 ? 6.378 18.453 14.517 1.00 109.20 48 HIS B N 1
ATOM 1261 C CA . HIS B 1 48 ? 6.242 19.543 13.546 1.00 107.52 48 HIS B CA 1
ATOM 1262 C C . HIS B 1 48 ? 7.582 19.855 12.897 1.00 106.08 48 HIS B C 1
ATOM 1263 O O . HIS B 1 48 ? 8.382 20.597 13.469 1.00 100.21 48 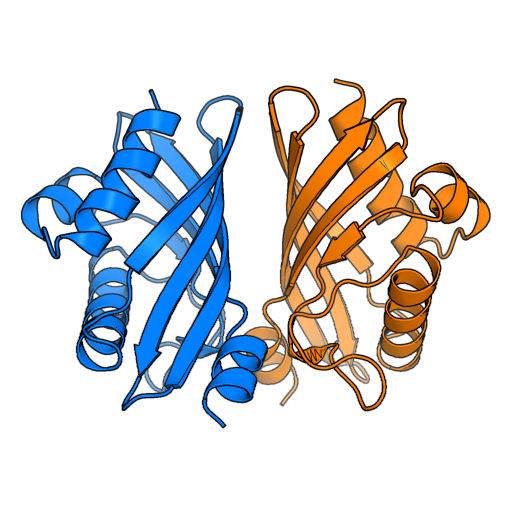HIS B O 1
ATOM 1270 N N . PRO B 1 49 ? 7.842 19.308 11.688 1.00 106.78 49 PRO B N 1
ATOM 1271 C CA . PRO B 1 49 ? 9.039 19.731 10.945 1.00 105.52 49 PRO B CA 1
ATOM 1272 C C . PRO B 1 49 ? 9.005 21.231 10.593 1.00 100.19 49 PRO B C 1
ATOM 1273 O O . PRO B 1 49 ? 7.918 21.764 10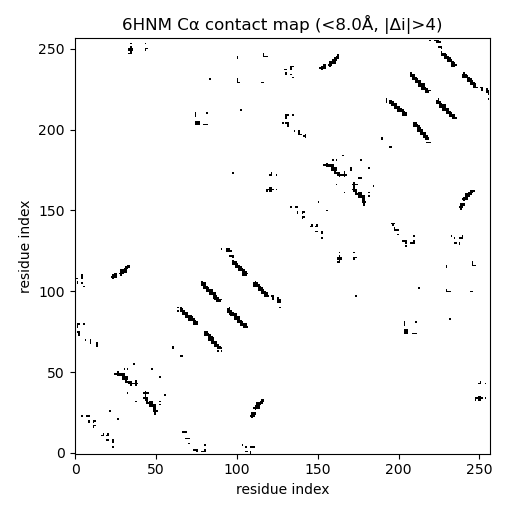.372 1.00 99.58 49 PRO B O 1
ATOM 1277 N N . PRO B 1 50 ? 10.177 21.907 10.565 1.00 95.23 50 PRO B N 1
ATOM 1278 C CA . PRO B 1 50 ? 10.293 23.326 10.206 1.00 90.88 50 PRO B CA 1
ATOM 1279 C C . PRO B 1 50 ? 9.437 23.733 8.997 1.00 85.08 50 PRO B C 1
ATOM 1280 O O . PRO B 1 50 ? 9.426 23.032 7.988 1.00 81.08 50 PRO B O 1
ATOM 1284 N N . GLY B 1 51 ? 8.711 24.841 9.121 1.00 81.08 51 GLY B N 1
ATOM 1285 C CA . GLY B 1 51 ? 7.770 25.278 8.088 1.00 80.18 51 GLY B CA 1
ATOM 1286 C C . GLY B 1 51 ? 6.324 24.857 8.310 1.00 78.45 51 GLY B C 1
ATOM 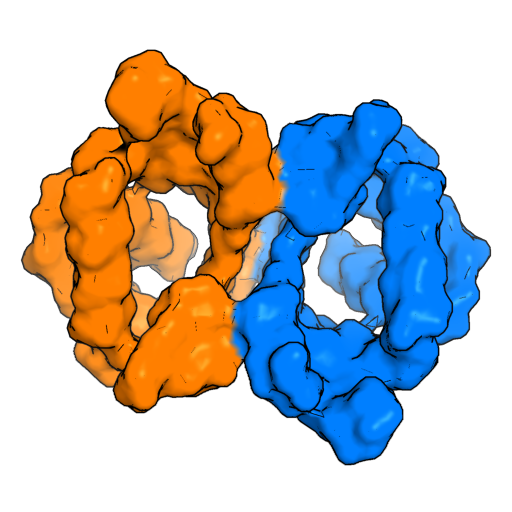1287 O O . GLY B 1 51 ? 5.429 25.458 7.719 1.00 75.85 51 GLY B O 1
ATOM 1288 N N . THR B 1 52 ? 6.088 23.836 9.145 1.00 77.25 52 THR B N 1
ATOM 1289 C CA . THR B 1 52 ? 4.733 23.363 9.450 1.00 76.24 52 THR B CA 1
ATOM 1290 C C . THR B 1 52 ? 4.025 24.338 10.404 1.00 73.66 52 THR B C 1
ATOM 1291 O O . THR B 1 52 ? 4.522 24.571 11.499 1.00 69.79 52 THR B O 1
ATOM 1295 N N . PRO B 1 53 ? 2.861 24.897 10.003 1.00 70.04 53 PRO B N 1
ATOM 1296 C CA . PRO B 1 53 ? 2.156 25.803 10.912 1.00 68.57 53 PRO B CA 1
ATOM 1297 C C . PRO B 1 53 ? 1.682 25.120 12.194 1.00 66.40 53 PRO B C 1
ATOM 1298 O O . PRO B 1 53 ? 1.479 23.906 12.205 1.00 68.21 53 PRO B O 1
ATOM 1302 N N . ARG B 1 54 ? 1.547 25.896 13.263 1.00 58.65 54 ARG B N 1
ATOM 1303 C CA . ARG B 1 54 ? 0.925 25.432 14.498 1.00 55.87 54 ARG B CA 1
ATOM 1304 C C . ARG B 1 54 ? -0.400 26.148 14.702 1.00 51.99 54 ARG B C 1
ATOM 1305 O O . ARG B 1 54 ? -0.712 27.103 13.988 1.00 50.15 54 ARG B O 1
ATOM 1313 N N . ASP B 1 55 ? -1.180 25.678 15.681 1.00 47.03 55 ASP B N 1
ATOM 1314 C CA . ASP B 1 55 ? -2.347 26.407 16.169 1.00 51.39 55 ASP B CA 1
ATOM 1315 C C . ASP B 1 55 ? -1.968 27.176 17.443 1.00 49.23 55 ASP B C 1
ATOM 1316 O O . ASP B 1 55 ? -0.805 27.139 17.869 1.00 47.99 55 ASP B O 1
ATOM 1321 N N . ARG B 1 56 ? -2.938 27.866 18.044 1.00 49.49 56 ARG B N 1
ATOM 1322 C CA . ARG B 1 56 ? -2.691 28.658 19.250 1.00 52.21 56 ARG B CA 1
ATOM 1323 C C . ARG B 1 56 ? -1.984 27.890 20.359 1.00 54.28 56 ARG B C 1
ATOM 1324 O O . ARG B 1 56 ? -0.954 28.315 20.884 1.00 55.25 56 ARG B O 1
ATOM 1332 N N . GLU B 1 57 ? -2.567 26.762 20.734 1.00 57.46 57 GLU B N 1
ATOM 1333 C CA . GLU B 1 57 ? -2.056 26.003 21.859 1.00 53.63 57 GLU B CA 1
ATOM 1334 C C . GLU B 1 57 ? -0.677 25.417 21.575 1.00 51.23 57 GLU B C 1
ATOM 1335 O O . GLU B 1 57 ? 0.107 25.225 22.499 1.00 53.07 57 GLU B O 1
ATOM 1341 N N . GLY B 1 58 ? -0.368 25.158 20.308 1.00 49.67 58 GLY B N 1
ATOM 1342 C CA . GLY B 1 58 ? 0.984 24.745 19.902 1.00 48.62 58 GLY B CA 1
ATOM 1343 C C . GLY B 1 58 ? 1.967 25.891 20.096 1.00 48.79 58 GLY B C 1
ATOM 1344 O O . GLY B 1 58 ? 3.052 25.698 20.604 1.00 49.56 58 GLY B O 1
ATOM 1345 N N . TRP B 1 59 ? 1.567 27.091 19.694 1.00 49.06 59 TRP B N 1
ATOM 1346 C CA . TRP B 1 59 ? 2.365 28.287 19.919 1.00 49.18 59 TRP B CA 1
ATOM 1347 C C . TRP B 1 59 ? 2.583 28.551 21.419 1.00 53.26 59 TRP B C 1
ATOM 1348 O O . TRP B 1 59 ? 3.724 28.754 21.859 1.00 51.46 59 TRP B O 1
ATOM 1359 N N . LEU B 1 60 ? 1.502 28.524 22.195 1.00 49.67 60 LEU B N 1
ATOM 1360 C CA . LEU B 1 60 ? 1.615 28.749 23.636 1.00 53.20 60 LEU B CA 1
ATOM 1361 C C . LEU B 1 60 ? 2.490 27.671 24.324 1.00 51.31 60 LEU B C 1
ATOM 1362 O O . LEU B 1 60 ? 3.200 27.956 25.292 1.00 50.64 60 LEU B O 1
ATOM 1367 N N . GLY B 1 61 ? 2.459 26.444 23.797 1.00 51.86 61 GLY B N 1
ATOM 1368 C CA . GLY B 1 61 ? 3.375 25.380 24.227 1.00 49.99 61 GLY B CA 1
ATOM 1369 C C . GLY B 1 61 ? 4.849 25.658 23.977 1.00 51.43 61 GLY B C 1
ATOM 1370 O O . GLY B 1 61 ? 5.683 25.362 24.817 1.00 51.33 61 GLY B O 1
ATOM 1371 N N . VAL B 1 62 ? 5.177 26.211 22.814 1.00 49.07 62 VAL B N 1
ATOM 1372 C CA . VAL B 1 62 ? 6.564 26.602 22.496 1.00 51.48 62 VAL B CA 1
ATOM 1373 C C . VAL B 1 62 ? 7.002 27.767 23.381 1.00 50.54 62 VAL B C 1
ATOM 1374 O O . VAL B 1 62 ? 8.135 27.792 23.868 1.00 46.10 62 VAL B O 1
ATOM 1378 N N . TRP B 1 63 ? 6.096 28.714 23.597 1.00 51.95 63 TRP B N 1
ATOM 1379 C CA . TRP B 1 63 ? 6.353 29.831 24.498 1.00 51.99 63 TRP B CA 1
ATOM 1380 C C . TRP B 1 63 ? 6.704 29.346 25.935 1.00 54.28 63 TRP B C 1
ATOM 1381 O O . TRP B 1 63 ? 7.726 29.764 26.511 1.00 50.35 63 TRP B O 1
ATOM 1392 N N . GLN B 1 64 ? 5.884 28.439 26.469 1.00 53.56 64 GLN B N 1
ATOM 1393 C CA . GLN B 1 64 ? 6.139 27.914 27.807 1.00 54.98 64 GLN B CA 1
ATOM 1394 C C . GLN B 1 64 ? 7.470 27.178 27.951 1.00 58.66 64 GLN B C 1
ATOM 1395 O O . GLN B 1 64 ? 8.144 27.299 28.964 1.00 60.47 64 GLN B O 1
ATOM 1401 N N . PHE B 1 65 ? 7.847 26.429 26.927 1.00 57.69 65 PHE B N 1
ATOM 1402 C CA . PHE B 1 65 ? 9.148 25.772 26.907 1.00 62.40 65 PHE B CA 1
ATOM 1403 C C . PHE B 1 65 ? 10.292 26.786 26.973 1.00 61.44 65 PHE B C 1
ATOM 1404 O O . PHE B 1 65 ? 11.228 26.613 27.747 1.00 57.51 65 PHE B O 1
ATOM 1412 N N . THR B 1 66 ? 10.197 27.834 26.160 1.00 59.39 66 THR B N 1
ATOM 1413 C CA . THR B 1 66 ? 11.201 28.895 26.125 1.00 63.53 66 THR B CA 1
ATOM 1414 C C . THR B 1 66 ? 11.297 29.655 27.452 1.00 64.46 66 THR B C 1
ATOM 1415 O O . THR B 1 66 ? 12.394 29.992 27.907 1.00 65.80 66 THR B O 1
ATOM 1419 N N . GLN B 1 67 ? 10.133 29.940 28.036 1.00 66.30 67 GLN B N 1
ATOM 1420 C CA . GLN B 1 67 ? 10.051 30.626 29.322 1.00 67.85 67 GLN B CA 1
ATOM 1421 C C . GLN B 1 67 ? 10.690 29.826 30.437 1.00 75.14 67 GLN B C 1
ATOM 1422 O O . GLN B 1 67 ? 11.273 30.448 31.301 1.00 77.54 67 GLN B O 1
ATOM 1424 N N . ALA B 1 68 ? 10.603 28.488 30.416 1.00 71.00 68 ALA B N 1
ATOM 1425 C CA . ALA B 1 68 ? 11.300 27.675 31.410 1.00 72.32 68 ALA B CA 1
ATOM 1426 C C . ALA B 1 68 ? 12.828 27.868 31.419 1.00 71.12 68 ALA B C 1
ATOM 1427 O O . ALA B 1 68 ? 13.457 27.862 32.476 1.00 72.85 68 ALA B O 1
ATOM 1429 N N . PHE B 1 69 ? 13.409 28.049 30.245 1.00 68.09 69 PHE B N 1
ATOM 1430 C CA . PHE B 1 69 ? 14.851 28.315 30.149 1.00 67.99 69 PHE B CA 1
ATOM 1431 C C . PHE B 1 69 ? 15.216 29.763 30.452 1.00 69.42 69 PHE B C 1
ATOM 1432 O O . PHE B 1 69 ? 16.266 30.016 31.031 1.00 67.38 69 PHE B O 1
ATOM 1440 N N . PHE B 1 70 ? 14.367 30.707 30.034 1.00 66.84 70 PHE B N 1
ATOM 1441 C CA . PHE B 1 70 ? 14.629 32.145 30.203 1.00 66.46 70 PHE B CA 1
ATOM 1442 C C . PHE B 1 70 ? 13.492 32.790 30.978 1.00 62.69 70 PHE B C 1
ATOM 1443 O O . PHE B 1 70 ? 12.710 33.548 30.415 1.00 58.38 70 PHE B O 1
ATOM 1451 N N . PRO B 1 71 ? 13.393 32.498 32.284 1.00 62.96 71 PRO B N 1
ATOM 1452 C CA . PRO B 1 71 ? 12.199 32.903 33.052 1.00 61.54 71 PRO B CA 1
ATOM 1453 C C . PRO B 1 71 ? 11.919 34.406 33.137 1.00 61.02 71 PRO B C 1
ATOM 1454 O O . PRO B 1 71 ? 10.780 34.799 33.359 1.00 60.81 71 PRO B O 1
ATOM 1458 N N . ASP B 1 72 ? 12.942 35.236 32.976 1.00 54.14 72 ASP B N 1
ATOM 1459 C CA . ASP B 1 72 ? 12.776 36.687 32.998 1.00 53.85 72 ASP B CA 1
ATOM 1460 C C . ASP B 1 72 ? 12.734 37.330 31.592 1.00 54.65 72 ASP B C 1
ATOM 1461 O O . ASP B 1 72 ? 12.808 38.548 31.483 1.00 51.26 72 ASP B O 1
ATOM 1466 N N . MET B 1 73 ? 12.614 36.535 30.529 1.00 54.72 73 MET B N 1
ATOM 1467 C CA . MET B 1 73 ? 12.565 37.095 29.187 1.00 53.50 73 MET B CA 1
ATOM 1468 C C . MET B 1 73 ? 11.259 37.843 28.958 1.00 48.67 73 MET B C 1
ATOM 1469 O O . MET B 1 73 ? 10.204 37.321 29.253 1.00 49.13 73 MET B O 1
ATOM 1474 N N . THR B 1 74 ? 11.355 39.063 28.443 1.00 46.76 74 THR B N 1
ATOM 1475 C CA . THR B 1 74 ? 10.210 39.901 28.131 1.00 45.24 74 THR B CA 1
ATOM 1476 C C . THR B 1 74 ? 10.377 40.499 26.741 1.00 46.76 74 THR B C 1
ATOM 1477 O O . THR B 1 74 ? 11.496 40.678 26.281 1.00 47.24 74 THR B O 1
ATOM 1481 N N . ALA B 1 75 ? 9.257 40.813 26.085 1.00 45.37 75 ALA B N 1
ATOM 1482 C CA . ALA B 1 75 ? 9.247 41.451 24.779 1.00 42.26 75 ALA B CA 1
ATOM 1483 C C . ALA B 1 75 ? 8.692 42.865 24.903 1.00 39.95 75 ALA B C 1
ATOM 1484 O O . ALA B 1 75 ? 7.618 43.053 25.472 1.00 43.24 75 ALA B O 1
ATOM 1486 N N . THR B 1 76 ? 9.413 43.840 24.342 1.00 37.25 76 THR B N 1
ATOM 1487 C CA . THR B 1 76 ? 8.951 45.209 24.270 1.00 38.63 76 THR B CA 1
ATOM 1488 C C . THR B 1 76 ? 8.773 45.647 22.814 1.00 38.26 76 THR B C 1
ATOM 1489 O O . THR B 1 76 ? 9.676 45.498 22.010 1.00 38.62 76 THR B O 1
ATOM 1493 N N . VAL B 1 77 ? 7.617 46.216 22.493 1.00 40.60 77 VAL B N 1
ATOM 1494 C CA . VAL B 1 77 ? 7.323 46.660 21.127 1.00 41.12 77 VAL B CA 1
ATOM 1495 C C . VAL B 1 77 ? 8.084 47.958 20.836 1.00 39.55 77 VAL B C 1
ATOM 1496 O O . VAL B 1 77 ? 7.904 48.940 21.533 1.00 39.59 77 VAL B O 1
ATOM 1500 N N . GLN B 1 78 ? 8.942 47.935 19.828 1.00 39.05 78 GLN B N 1
ATOM 1501 C CA . GLN B 1 78 ? 9.782 49.095 19.442 1.00 40.53 78 GLN B CA 1
ATOM 1502 C C . GLN B 1 78 ? 9.183 49.885 18.269 1.00 41.35 78 GLN B C 1
ATOM 1503 O O . GLN B 1 78 ? 9.323 51.097 18.210 1.00 43.81 78 GLN B O 1
ATOM 1509 N N . ASP B 1 79 ? 8.603 49.169 17.311 1.00 42.92 79 ASP B N 1
ATOM 1510 C CA . ASP B 1 79 ? 7.911 49.748 16.166 1.00 42.25 79 ASP B CA 1
ATOM 1511 C C . ASP B 1 79 ? 6.685 48.895 15.830 1.00 43.09 79 ASP B C 1
ATOM 1512 O O . ASP B 1 79 ? 6.700 47.670 15.974 1.00 40.68 79 ASP B O 1
ATOM 1517 N N . ILE B 1 80 ? 5.635 49.555 15.360 1.00 42.98 80 ILE B N 1
ATOM 1518 C CA . ILE B 1 80 ? 4.413 48.902 14.957 1.00 45.51 80 ILE B CA 1
ATOM 1519 C C . ILE B 1 80 ? 3.891 49.613 13.712 1.00 46.55 80 ILE B C 1
ATOM 1520 O O . ILE B 1 80 ? 3.927 50.829 13.647 1.00 43.68 80 ILE B O 1
ATOM 1525 N N . VAL B 1 81 ? 3.463 48.849 12.714 1.00 47.09 81 VAL B N 1
ATOM 1526 C CA . VAL B 1 81 ? 2.826 49.409 11.526 1.00 50.48 81 VAL B CA 1
ATOM 1527 C C . VAL B 1 81 ? 1.557 48.623 11.261 1.00 51.28 81 VAL B C 1
ATOM 1528 O O . VAL B 1 81 ? 1.520 47.405 11.469 1.00 53.23 81 VAL B O 1
ATOM 1532 N N . GLN B 1 82 ? 0.520 49.333 10.818 1.00 51.76 82 GLN B N 1
ATOM 1533 C CA . GLN B 1 82 ? -0.783 48.739 10.551 1.00 54.63 82 GLN B CA 1
ATOM 1534 C C . GLN B 1 82 ? -1.317 49.221 9.202 1.00 53.84 82 GLN B C 1
ATOM 1535 O O . GLN B 1 82 ? -1.201 50.397 8.857 1.00 55.71 82 GLN B O 1
ATOM 1541 N N . THR B 1 83 ? -1.880 48.285 8.445 1.00 54.85 83 THR B N 1
ATOM 1542 C CA . THR B 1 83 ? -2.621 48.582 7.218 1.00 52.85 83 THR B CA 1
ATOM 1543 C C . THR B 1 83 ? -3.734 47.550 7.175 1.00 51.46 83 THR B C 1
ATOM 1544 O O . THR B 1 83 ? -3.468 46.364 6.999 1.00 51.29 83 THR B O 1
ATOM 1548 N N . GLY B 1 84 ? -4.966 48.001 7.390 1.00 48.71 84 GLY B N 1
ATOM 1549 C CA . GLY B 1 84 ? -6.112 47.114 7.435 1.00 49.35 84 GLY B CA 1
ATOM 1550 C C . GLY B 1 84 ? -6.079 46.151 8.599 1.00 52.68 84 GLY B C 1
ATOM 1551 O O . GLY B 1 84 ? -5.875 46.556 9.754 1.00 51.91 84 GLY B O 1
ATOM 1552 N N . ASP B 1 85 ? -6.244 44.867 8.280 1.00 50.65 85 ASP B N 1
ATOM 1553 C CA . ASP B 1 85 ? -6.228 43.811 9.280 1.00 49.97 85 ASP B CA 1
ATOM 1554 C C . ASP B 1 85 ? -4.820 43.222 9.564 1.00 46.94 85 ASP B C 1
ATOM 1555 O O . ASP B 1 85 ? -4.704 42.283 10.352 1.00 49.81 85 ASP B O 1
ATOM 1560 N N . LEU B 1 86 ? -3.786 43.783 8.941 1.00 46.39 86 LEU B N 1
ATOM 1561 C CA . LEU B 1 86 ? -2.418 43.305 9.060 1.00 47.79 86 LEU B CA 1
ATOM 1562 C C . LEU B 1 86 ? -1.591 44.258 9.927 1.00 47.20 86 LEU B C 1
ATOM 1563 O O . LEU B 1 86 ? -1.577 45.464 9.674 1.00 45.88 86 LEU B O 1
ATOM 1568 N N . VAL B 1 87 ? -0.909 43.701 10.936 1.00 47.78 87 VAL B N 1
ATOM 1569 C CA . VAL B 1 87 ? -0.031 44.468 11.841 1.00 45.12 87 VAL B CA 1
ATOM 1570 C C . VAL B 1 87 ? 1.359 43.840 11.833 1.00 41.80 87 VAL B C 1
ATOM 1571 O O . VAL B 1 87 ? 1.494 42.637 12.039 1.00 41.73 87 VAL B O 1
ATOM 1575 N N . ALA B 1 88 ? 2.380 44.642 11.569 1.00 39.93 88 ALA B N 1
ATOM 1576 C CA . ALA B 1 88 ? 3.755 44.176 11.688 1.00 42.21 88 ALA B CA 1
ATOM 1577 C C . ALA B 1 88 ? 4.382 44.881 12.871 1.00 44.11 88 ALA B C 1
ATOM 1578 O O . ALA B 1 88 ? 4.089 46.056 13.133 1.00 44.32 88 ALA B O 1
ATOM 1580 N N . THR B 1 89 ? 5.218 44.148 13.603 1.00 45.33 89 THR B N 1
ATOM 1581 C CA . THR B 1 89 ? 5.889 44.679 14.795 1.00 42.22 89 THR B CA 1
ATOM 1582 C C . THR B 1 89 ? 7.351 44.287 14.825 1.00 42.66 89 THR B C 1
ATOM 1583 O O . THR B 1 89 ? 7.717 43.193 14.394 1.00 43.01 89 THR B O 1
ATOM 1587 N N . ARG B 1 90 ? 8.180 45.208 15.312 1.00 42.96 90 ARG B N 1
ATOM 1588 C CA . ARG B 1 90 ? 9.536 44.908 15.726 1.00 41.80 90 ARG B CA 1
ATOM 1589 C C . ARG B 1 90 ? 9.549 44.981 17.240 1.00 40.17 90 ARG B C 1
ATOM 1590 O O . ARG B 1 90 ? 9.154 45.996 17.809 1.00 38.42 90 ARG B O 1
ATOM 1598 N N . CYS B 1 91 ? 9.985 43.907 17.886 1.00 39.86 91 CYS B N 1
ATOM 1599 C CA . CYS B 1 91 ? 10.132 43.878 19.335 1.00 41.29 91 CYS B CA 1
ATOM 1600 C C . CYS B 1 91 ? 11.572 43.597 19.693 1.00 42.38 91 CYS B C 1
ATOM 1601 O O . CYS B 1 91 ? 12.350 43.099 18.875 1.00 38.47 91 CYS B O 1
ATOM 1604 N N . VAL B 1 92 ? 11.913 43.881 20.944 1.00 42.08 92 VAL B N 1
ATOM 1605 C CA . VAL B 1 92 ? 13.195 43.470 21.517 1.00 45.13 92 VAL B CA 1
ATOM 1606 C C . VAL B 1 92 ? 12.885 42.536 22.677 1.00 42.66 92 VAL B C 1
ATOM 1607 O O . VAL B 1 92 ? 12.108 42.872 23.569 1.00 42.04 92 VAL B O 1
ATOM 1611 N N . ALA B 1 93 ? 13.460 41.339 22.622 1.00 42.35 93 ALA B N 1
ATOM 1612 C CA . ALA B 1 93 ? 13.332 40.378 23.693 1.00 41.74 93 ALA B CA 1
ATOM 1613 C C . ALA B 1 93 ? 14.538 40.589 24.607 1.00 42.91 93 ALA B C 1
ATOM 1614 O O . ALA B 1 93 ? 15.682 40.567 24.139 1.00 41.67 93 ALA B O 1
ATOM 1616 N N . ARG B 1 94 ? 14.268 40.840 25.887 1.00 41.04 94 ARG B N 1
ATOM 1617 C CA . ARG B 1 94 ? 15.306 41.155 26.870 1.00 47.22 94 ARG B CA 1
ATOM 1618 C C . ARG B 1 94 ? 15.203 40.191 28.029 1.00 49.93 94 ARG B C 1
ATOM 1619 O O . ARG B 1 94 ? 14.109 39.937 28.533 1.00 48.28 94 ARG B O 1
ATOM 1627 N N . GLY B 1 95 ? 16.349 39.646 28.428 1.00 54.82 95 GLY B N 1
ATOM 1628 C CA . GLY B 1 95 ? 16.428 38.781 29.586 1.00 55.32 95 GLY B CA 1
ATOM 1629 C C . GLY B 1 95 ? 17.849 38.652 30.095 1.00 57.95 95 GLY B C 1
ATOM 1630 O O . GLY B 1 95 ? 18.744 39.356 29.636 1.00 52.89 95 GLY B O 1
ATOM 1631 N N . THR B 1 96 ? 18.033 37.733 31.035 1.00 59.66 96 THR B N 1
ATOM 1632 C CA . THR B 1 96 ? 19.352 37.296 31.457 1.00 62.95 96 THR B CA 1
ATOM 1633 C C . THR B 1 96 ? 19.458 35.794 31.383 1.00 66.80 96 THR B C 1
ATOM 1634 O O . THR B 1 96 ? 18.525 35.107 31.763 1.00 65.51 96 THR B O 1
ATOM 1638 N N . HIS B 1 97 ? 20.612 35.280 30.948 1.00 74.87 97 HIS B N 1
ATOM 1639 C CA . HIS B 1 97 ? 20.943 33.874 31.192 1.00 82.04 97 HIS B CA 1
ATOM 1640 C C . HIS B 1 97 ? 21.956 33.826 32.329 1.00 86.23 97 HIS B C 1
ATOM 1641 O O . HIS B 1 97 ? 23.103 34.245 32.155 1.00 81.01 97 HIS B O 1
ATOM 1648 N N . SER B 1 98 ? 21.511 33.309 33.474 1.00 90.84 98 SER B N 1
ATOM 1649 C CA . SER B 1 98 ? 22.326 33.189 34.681 1.00 93.21 98 SER B CA 1
ATOM 1650 C C . SER B 1 98 ? 23.169 34.448 34.922 1.00 90.31 98 SER B C 1
ATOM 1651 O O . SER B 1 98 ? 24.403 34.399 34.926 1.00 95.19 98 SER B O 1
ATOM 1654 N N . GLY B 1 99 ? 22.485 35.584 35.054 1.00 84.79 99 GLY B N 1
ATOM 1655 C CA . GLY B 1 99 ? 23.136 36.870 35.346 1.00 84.61 99 GLY B CA 1
ATOM 1656 C C . GLY B 1 99 ? 23.789 37.635 34.194 1.00 83.74 99 GLY B C 1
ATOM 1657 O O . GLY B 1 99 ? 24.206 38.777 34.383 1.00 85.08 99 GLY B O 1
ATOM 1658 N N . ARG B 1 100 ? 23.880 37.031 33.005 1.00 78.22 100 ARG B N 1
ATOM 1659 C CA . ARG B 1 100 ? 24.412 37.704 31.816 1.00 74.70 100 ARG B CA 1
ATOM 1660 C C . ARG B 1 100 ? 23.242 38.196 30.933 1.00 67.01 100 ARG B C 1
ATOM 1661 O O . ARG B 1 100 ? 22.453 37.386 30.454 1.00 60.76 100 ARG B O 1
ATOM 1663 N N . PRO B 1 101 ? 23.134 39.528 30.730 1.00 66.65 101 PRO B N 1
ATOM 1664 C CA . PRO B 1 101 ? 21.990 40.074 30.025 1.00 66.21 101 PRO B CA 1
ATOM 1665 C C . PRO B 1 101 ? 22.078 39.876 28.507 1.00 65.40 101 PRO B C 1
ATOM 1666 O O . PRO B 1 101 ? 23.163 39.951 27.941 1.00 61.33 101 PRO B O 1
ATOM 1670 N N . PHE B 1 102 ? 20.927 39.655 27.867 1.00 61.82 102 PHE B N 1
ATOM 1671 C CA . PHE B 1 102 ? 20.830 39.602 26.402 1.00 57.89 102 PHE B CA 1
ATOM 1672 C C . PHE B 1 102 ? 19.697 40.480 25.848 1.00 57.31 102 PHE B C 1
ATOM 1673 O O . PHE B 1 102 ? 18.748 40.833 26.562 1.00 49.74 102 PHE B O 1
ATOM 1681 N N . GLU B 1 103 ? 19.809 40.777 24.554 1.00 53.71 103 GLU B N 1
ATOM 1682 C CA . GLU B 1 103 ? 18.930 41.700 23.866 1.00 55.10 103 GLU B CA 1
ATOM 1683 C C . GLU B 1 103 ? 18.823 41.241 22.404 1.00 55.20 103 GLU B C 1
ATOM 1684 O O . GLU B 1 103 ? 19.792 41.277 21.663 1.00 55.79 103 GLU B O 1
ATOM 1690 N N . MET B 1 104 ? 17.643 40.777 22.008 1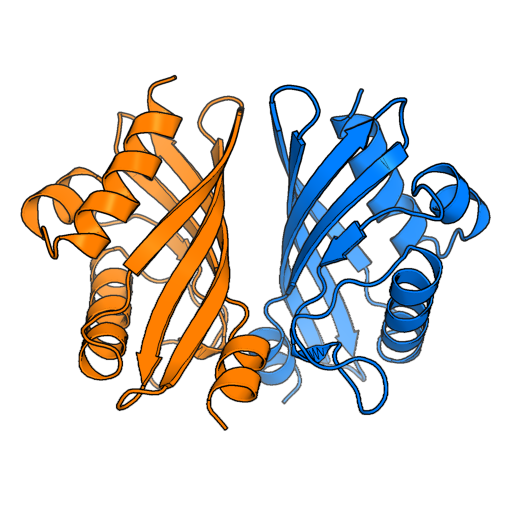.00 47.83 104 MET B N 1
ATOM 1691 C CA . MET B 1 104 ? 17.449 40.102 20.724 1.00 46.95 104 MET B CA 1
ATOM 1692 C C . MET B 1 104 ? 16.260 40.695 19.965 1.00 43.61 104 MET B C 1
ATOM 1693 O O . MET B 1 104 ? 15.192 40.887 20.536 1.00 41.68 104 MET B O 1
ATOM 1698 N N . THR B 1 105 ? 16.452 40.970 18.677 1.00 42.49 105 THR B N 1
ATOM 1699 C CA . THR B 1 105 ? 15.365 41.491 17.843 1.00 41.82 105 THR B CA 1
ATOM 1700 C C . THR B 1 105 ? 14.360 40.379 17.487 1.00 41.74 105 THR B C 1
ATOM 1701 O O . THR B 1 105 ? 14.749 39.250 17.221 1.00 38.14 105 THR B O 1
ATOM 1705 N N . MET B 1 106 ? 13.080 40.727 17.523 1.00 42.52 106 MET B N 1
ATOM 1706 C CA . MET B 1 106 ? 11.996 39.896 17.005 1.00 45.86 106 MET B CA 1
ATOM 1707 C C . MET B 1 106 ? 11.245 40.701 15.951 1.00 40.57 106 MET B C 1
ATOM 1708 O O . MET B 1 106 ? 10.921 41.854 16.180 1.00 40.94 106 MET B O 1
ATOM 1713 N N . LEU B 1 107 ? 10.963 40.071 14.820 1.00 40.26 107 LEU B N 1
ATOM 1714 C CA . LEU B 1 107 ? 10.090 40.653 13.809 1.00 40.72 107 LEU B CA 1
ATOM 1715 C C . LEU B 1 107 ? 8.888 39.752 13.680 1.00 41.87 107 LEU B C 1
ATOM 1716 O O . LEU B 1 107 ? 9.030 38.527 13.642 1.00 37.98 107 LEU B O 1
ATOM 1721 N N . ASN B 1 108 ? 7.708 40.372 13.640 1.00 39.92 108 ASN B N 1
ATOM 1722 C CA . ASN B 1 108 ? 6.442 39.656 13.644 1.00 39.67 108 ASN B CA 1
ATOM 1723 C C . ASN B 1 108 ? 5.485 40.306 12.652 1.00 41.38 108 ASN B C 1
ATOM 1724 O O . ASN B 1 108 ? 5.547 41.506 12.417 1.00 39.48 108 ASN B O 1
ATOM 1729 N N . MET B 1 109 ? 4.588 39.494 12.110 1.00 46.06 109 MET B N 1
ATOM 1730 C CA . MET B 1 109 ? 3.505 39.960 11.259 1.00 46.99 109 MET B CA 1
ATOM 1731 C C . MET B 1 109 ? 2.264 39.183 11.660 1.00 43.50 109 MET B C 1
ATOM 1732 O O . MET B 1 109 ? 2.309 37.967 11.793 1.00 44.42 109 MET B O 1
ATOM 1737 N N . SER B 1 110 ? 1.167 39.898 11.864 1.00 44.41 110 SER B N 1
ATOM 1738 C CA . SER B 1 110 ? -0.044 39.310 12.410 1.00 48.68 110 SER B CA 1
ATOM 1739 C C . SER B 1 110 ? -1.284 39.787 11.643 1.00 46.81 110 SER B C 1
ATOM 1740 O O . SER B 1 110 ? -1.382 40.956 11.285 1.00 45.44 110 SER B O 1
ATOM 1743 N N . ARG B 1 111 ? -2.213 38.873 11.393 1.00 46.90 111 ARG B N 1
ATOM 1744 C CA . ARG B 1 111 ? -3.519 39.239 10.854 1.00 46.76 111 ARG B CA 1
ATOM 1745 C C . ARG B 1 111 ? -4.521 39.157 11.995 1.00 44.31 111 ARG B C 1
ATOM 1746 O O . ARG B 1 111 ? -4.578 38.149 12.697 1.00 44.29 111 ARG B O 1
ATOM 1754 N N . VAL B 1 112 ? -5.284 40.230 12.189 1.00 44.63 112 VAL B N 1
ATOM 1755 C CA . VAL B 1 112 ? -6.280 40.320 13.257 1.00 46.98 112 VAL B CA 1
ATOM 1756 C C . VAL B 1 112 ? -7.684 40.446 12.648 1.00 52.42 112 VAL B C 1
ATOM 1757 O O . VAL B 1 112 ? -7.885 41.213 11.714 1.00 52.41 112 VAL B O 1
ATOM 1761 N N . ARG B 1 113 ? -8.646 39.688 13.171 1.00 52.16 113 ARG B N 1
ATOM 1762 C CA . ARG B 1 113 ? -10.043 39.753 12.721 1.00 56.89 113 ARG B CA 1
ATOM 1763 C C . ARG B 1 113 ? -10.925 39.720 13.968 1.00 54.51 113 ARG B C 1
ATOM 1764 O O . ARG B 1 113 ? -10.746 38.855 14.824 1.00 55.55 113 ARG B O 1
ATOM 1772 N N . ASP B 1 114 ? -11.848 40.674 14.081 1.00 59.73 114 ASP B N 1
ATOM 1773 C CA . ASP B 1 114 ? -12.712 40.835 15.265 1.00 62.97 114 ASP B CA 1
ATOM 1774 C C . ASP B 1 114 ? -11.934 40.826 16.582 1.00 62.22 114 ASP B C 1
ATOM 1775 O O . ASP B 1 114 ? -12.335 40.170 17.537 1.00 62.77 114 ASP B O 1
ATOM 1780 N N . GLY B 1 115 ? -10.817 41.546 16.615 1.00 57.60 115 GLY B N 1
ATOM 1781 C CA . GLY B 1 115 ? -9.981 41.624 17.804 1.00 58.47 115 GLY B CA 1
ATOM 1782 C C . GLY B 1 115 ? -9.270 40.346 18.224 1.00 56.84 115 GLY B C 1
ATOM 1783 O O . GLY B 1 115 ? -8.869 40.225 19.380 1.00 60.79 115 GLY B O 1
ATOM 1784 N N . ARG B 1 116 ? -9.109 39.395 17.307 1.00 54.49 116 ARG B N 1
ATOM 1785 C CA . ARG B 1 116 ? -8.333 38.191 17.580 1.00 52.99 116 ARG B CA 1
ATOM 1786 C C . ARG B 1 116 ? -7.311 37.936 16.494 1.00 54.89 116 ARG B C 1
ATOM 1787 O O . ARG B 1 116 ? -7.597 38.127 15.317 1.00 54.92 116 ARG B O 1
ATOM 1795 N N . ILE B 1 117 ? -6.128 37.484 16.895 1.00 51.84 117 ILE B N 1
ATOM 1796 C CA . ILE B 1 117 ? -5.108 37.030 15.954 1.00 53.73 117 ILE B CA 1
ATOM 1797 C C . ILE B 1 117 ? -5.607 35.756 15.267 1.00 47.16 117 ILE B C 1
ATOM 1798 O O . ILE B 1 117 ? -5.976 34.797 15.940 1.00 44.51 117 ILE B O 1
ATOM 1803 N N . VAL B 1 118 ? -5.622 35.772 13.936 1.00 49.48 118 VAL B N 1
ATOM 1804 C CA . VAL B 1 118 ? -5.980 34.593 13.131 1.00 47.23 118 VAL B CA 1
ATOM 1805 C C . VAL B 1 118 ? -4.812 34.026 12.316 1.00 46.70 118 VAL B C 1
ATOM 1806 O O . VAL B 1 118 ? -4.859 32.872 11.906 1.00 44.56 118 VAL B O 1
ATOM 1810 N N . GLU B 1 119 ? -3.784 34.834 12.060 1.00 46.12 119 GLU B N 1
ATOM 1811 C CA . GLU B 1 119 ? -2.550 34.344 11.453 1.00 45.37 119 GLU B CA 1
ATOM 1812 C C . GLU B 1 119 ? -1.385 35.154 11.995 1.00 41.99 119 GLU B C 1
ATOM 1813 O O . GLU B 1 119 ? -1.533 36.343 12.257 1.00 45.39 119 GLU B O 1
ATOM 1819 N N . HIS B 1 120 ? -0.240 34.498 12.164 1.00 42.01 120 HIS B N 1
ATOM 1820 C CA . HIS B 1 120 ? 0.943 35.106 12.783 1.00 41.85 120 HIS B CA 1
ATOM 1821 C C . HIS B 1 120 ? 2.220 34.506 12.204 1.00 39.48 120 HIS B C 1
ATOM 1822 O O . HIS B 1 120 ? 2.330 33.288 12.040 1.00 41.38 120 HIS B O 1
ATOM 1829 N N . TRP B 1 121 ? 3.166 35.377 11.864 1.00 38.28 121 TRP B N 1
ATOM 1830 C CA . TRP B 1 121 ? 4.508 34.978 11.482 1.00 37.96 121 TRP B CA 1
ATOM 1831 C C . TRP B 1 121 ? 5.459 35.666 12.458 1.00 40.27 121 TRP B C 1
ATOM 1832 O O . TRP B 1 121 ? 5.278 36.849 12.754 1.00 35.57 121 TRP B O 1
ATOM 1843 N N . THR B 1 122 ? 6.466 34.941 12.938 1.00 41.90 122 THR B N 1
ATOM 1844 C CA . THR B 1 122 ? 7.498 35.517 13.813 1.00 43.12 122 THR B CA 1
ATOM 1845 C C . THR B 1 122 ? 8.852 34.849 13.582 1.00 45.30 122 THR B C 1
ATOM 1846 O O . THR B 1 122 ? 8.931 33.665 13.271 1.00 43.17 122 THR B O 1
ATOM 1850 N N . ILE B 1 123 ? 9.914 35.645 13.684 1.00 44.97 123 ILE B N 1
ATOM 1851 C CA . ILE B 1 123 ? 11.283 35.147 13.657 1.00 44.57 123 ILE B CA 1
ATOM 1852 C C . ILE B 1 123 ? 12.090 35.975 14.651 1.00 41.89 123 ILE B C 1
ATOM 1853 O O . ILE B 1 123 ? 11.866 37.180 14.789 1.00 41.58 123 ILE B O 1
ATOM 1858 N N . SER B 1 124 ? 13.028 35.319 15.323 1.00 39.30 124 SER B N 1
ATOM 1859 C CA . SER B 1 124 ? 13.872 35.950 16.307 1.00 40.84 124 SER B CA 1
ATOM 1860 C C . SER B 1 124 ? 15.328 35.823 15.906 1.00 40.98 124 SER B C 1
ATOM 1861 O O . SER B 1 124 ? 15.731 34.826 15.304 1.00 45.08 124 SER B O 1
ATOM 1864 N N . ASP B 1 125 ? 16.119 36.830 16.276 1.00 41.10 125 ASP B N 1
ATOM 1865 C CA . ASP B 1 125 ? 17.544 36.858 15.974 1.00 40.24 125 ASP B CA 1
ATOM 1866 C C . ASP B 1 125 ? 18.356 36.047 17.016 1.00 44.01 125 ASP B C 1
ATOM 1867 O O . ASP B 1 125 ? 19.167 36.605 17.770 1.00 43.82 125 ASP B O 1
ATOM 1872 N N . ASN B 1 126 ? 18.142 34.736 17.024 1.00 44.33 126 ASN B N 1
ATOM 1873 C CA . ASN B 1 126 ? 18.757 33.824 18.008 1.00 52.00 126 ASN B CA 1
ATOM 1874 C C . ASN B 1 126 ? 20.286 33.818 17.995 1.00 50.46 126 ASN B C 1
ATOM 1875 O O . ASN B 1 126 ? 20.911 33.742 19.054 1.00 52.41 126 ASN B O 1
ATOM 1880 N N . VAL B 1 127 ? 20.887 33.910 16.811 1.00 51.37 127 VAL B N 1
ATOM 1881 C CA . VAL B 1 127 ? 22.352 33.869 16.695 1.00 54.32 127 VAL B CA 1
ATOM 1882 C C . VAL B 1 127 ? 23.009 35.067 17.406 1.00 54.89 127 VAL B C 1
ATOM 1883 O O . VAL B 1 127 ? 24.035 34.903 18.069 1.00 49.34 127 VAL B O 1
ATOM 1887 N N . THR B 1 128 ? 22.405 36.249 17.297 1.00 53.12 128 THR B N 1
ATOM 1888 C CA . THR B 1 128 ? 22.871 37.434 18.041 1.00 54.19 128 THR B CA 1
ATOM 1889 C C . THR B 1 128 ? 22.746 37.241 19.560 1.00 58.29 128 THR B C 1
ATOM 1890 O O . THR B 1 128 ? 23.665 37.605 20.312 1.00 57.39 128 THR B O 1
ATOM 1894 N N . MET B 1 129 ? 21.625 36.677 20.007 1.00 60.23 129 MET B N 1
ATOM 1895 C CA . MET B 1 129 ? 21.420 36.374 21.438 1.00 63.90 129 MET B CA 1
ATOM 1896 C C . MET B 1 129 ? 22.467 35.411 21.993 1.00 65.04 129 MET B C 1
ATOM 1897 O O . MET B 1 129 ? 22.959 35.607 23.102 1.00 59.77 129 MET B O 1
ATOM 1902 N N . LEU B 1 130 ? 22.764 34.364 21.228 1.00 66.34 130 LEU B N 1
ATOM 1903 C CA . LEU B 1 130 ? 23.762 33.374 21.624 1.00 71.13 130 LEU B CA 1
ATOM 1904 C C . LEU B 1 130 ? 25.182 33.968 21.607 1.00 73.17 130 LEU B C 1
ATOM 1905 O O . LEU B 1 130 ? 26.015 33.589 22.431 1.00 74.59 130 LEU B O 1
ATOM 1910 N N . ALA B 1 131 ? 25.448 34.903 20.693 1.00 71.53 131 ALA B N 1
ATOM 1911 C CA . ALA B 1 131 ? 26.726 35.612 20.677 1.00 72.50 131 ALA B CA 1
ATOM 1912 C C . ALA B 1 131 ? 26.938 36.410 21.971 1.00 75.60 131 ALA B C 1
ATOM 1913 O O . ALA B 1 131 ? 28.039 36.397 22.533 1.00 77.41 131 ALA B O 1
ATOM 1915 N N . GLN B 1 132 ? 25.877 37.075 22.441 1.00 74.73 132 GLN B N 1
ATOM 1916 C CA . GLN B 1 132 ? 25.912 37.865 23.683 1.00 75.93 132 GLN B CA 1
ATOM 1917 C C . GLN B 1 132 ? 26.130 37.019 24.950 1.00 76.37 132 GLN B C 1
ATOM 1918 O O . GLN B 1 132 ? 26.807 37.463 25.873 1.00 76.27 132 GLN B O 1
ATOM 1924 N N . LEU B 1 133 ? 25.540 35.827 24.992 1.00 77.56 133 LEU B N 1
ATOM 1925 C CA . LEU B 1 133 ? 25.713 34.906 26.119 1.00 82.69 133 LEU B CA 1
ATOM 1926 C C . LEU B 1 133 ? 27.013 34.106 25.984 1.00 88.31 133 LEU B C 1
ATOM 1927 O O . LEU B 1 133 ? 27.866 34.144 26.874 1.00 90.72 133 LEU B O 1
ATOM 1932 N N . GLY B 1 134 ? 27.144 33.361 24.888 1.00 93.38 134 GLY B N 1
ATOM 1933 C CA . GLY B 1 134 ? 28.274 32.449 24.671 1.00 91.15 134 GLY B CA 1
ATOM 1934 C C . GLY B 1 134 ? 27.918 31.027 25.063 1.00 90.74 134 GLY B C 1
ATOM 1935 O O . GLY B 1 134 ? 26.800 30.567 24.820 1.00 88.73 134 GLY B O 1
#

Solvent-accessible surface area: 11825 Å² total; per-residue (Å²): 87,30,30,97,13,0,51,26,0,10,61,4,22,66,86,42,52,58,70,41,0,89,118,32,0,9,71,117,2,58,0,49,22,20,3,80,24,24,84,110,147,63,77,44,46,61,63,42,75,26,76,12,17,2,37,41,40,82,146,47,33,81,105,28,112,73,48,60,14,59,44,68,25,58,1,58,72,56,64,10,0,2,1,31,0,14,2,97,14,66,55,116,68,26,100,8,96,8,32,29,4,4,2,0,67,7,47,152,41,80,0,50,43,1,16,16,9,28,12,50,65,4,5,100,55,72,50,92,107,115,21,22,98,9,1,48,25,0,9,102,0,23,62,74,43,50,78,134,37,0,99,104,31,0,8,71,116,2,58,0,44,19,20,4,82,21,27,84,114,80,57,80,39,47,59,63,28,75,26,75,22,17,6,42,40,46,95,138,47,29,81,123,32,115,69,54,54,14,62,50,70,24,60,2,46,71,56,60,13,0,2,1,37,1,14,2,101,10,50,84,110,69,40,103,7,87,9,37,29,4,3,1,0,61,5,146,140,16,80,0,24,44,0,16,14,8,24,12,38,62,6,13,97,57,81,42,98

Secondary structure (DSSP, 8-state):
-HHHHHHHHHHHHHHT-HHHHHHHEEEEEEEE--GGG--SSS-TT--B-HHHHHHHHHHHHHHSTT-EEEEEEEEEETTEEEEEEEEEEEETTEEEEEEEEEEEEEETTEEEEEEEEE-HHHHHHHH-/-HHHHHHHHHHHHHHHT-HHHHHHHEEEEEEEE--GGG--SSS-TT--B-HHHHHHHHHHHHHHSTT-EEEEEEEEEETTEEEEEEEEEEEETTEEEEEEEEEEEEEETTEEEEEEEEE-HHHHHHHH-

InterPro domains:
  IPR009959 Polyketide cyclase SnoaL-like [PF07366] (11-139)
  IPR009959 Polyketide cyclase SnoaL-like [PTHR38436] (7-142)
  IPR032710 NTF2-like domain superfamily [SSF54427] (6-141)

Radius of gyration: 17.92 Å; Cα contacts (8 Å, |Δi|>4): 546; chains: 2; bounding box: 48×45×46 Å

Nearest PDB structures (foldseek):
  6hnm-assembly1_A  TM=1.008E+00  e=1.504E-27  Streptomyces antibioticus
  6hnn-assembly2_D  TM=9.959E-01  e=1.407E-24  Streptomyces antibioticus
  3k0z-assembly1_B  TM=8.938E-01  e=2.125E-09  Bacillus cereus ATCC 10987
  2bng-assembly1_B  TM=7.952E-01  e=3.274E-07  Mycobacterium tuberculosis H37Rv
  6w3f-assembly2_B  TM=6.841E-01  e=6.088E-06  synthetic construct

Organism: Streptomyces antibioticus (NCBI:txid1890)